Protein AF-0000000067995500 (afdb_homodimer)

Nearest PDB structures (foldseek):
  1sz3-assembly1_B  TM=7.363E-01  e=2.526E-10  Deinococcus radiodurans
  1soi-assembly1_A-2  TM=7.329E-01  e=2.686E-10  Deinococcus radiodurans
  3oga-assembly1_A  TM=8.266E-01  e=2.755E-09  Salmonella enterica subsp. enterica serovar Typhimurium str. LT2
  6dt3-assembly1_A  TM=7.704E-01  e=5.956E-10  Klebsiella pneumoniae subsp. pneumoniae NTUH-K2044
  4zb3-assembly1_A-2  TM=6.968E-01  e=3.195E-08  Arabidopsis thaliana

Structure (mmCIF, N/CA/C/O backbone):
data_AF-0000000067995500-model_v1
#
loop_
_entity.id
_entity.type
_entity.pdbx_description
1 polymer Phosphohydrolase
#
loop_
_atom_site.group_PDB
_atom_site.id
_atom_site.type_symbol
_atom_site.label_atom_id
_atom_site.label_alt_id
_atom_site.label_comp_id
_atom_site.label_asym_id
_atom_site.label_entity_id
_atom_site.label_seq_id
_atom_site.pdbx_PDB_ins_code
_atom_site.Cartn_x
_atom_site.Cartn_y
_atom_site.Cartn_z
_atom_site.occupancy
_atom_site.B_iso_or_equiv
_atom_site.auth_seq_id
_atom_site.auth_comp_id
_atom_site.auth_asym_id
_atom_site.auth_atom_id
_atom_site.pdbx_PDB_model_num
ATOM 1 N N . MET A 1 1 ? -17.953 3.596 -4.754 1 78.69 1 MET A N 1
ATOM 2 C CA . MET A 1 1 ? -17.031 2.584 -5.25 1 78.69 1 MET A CA 1
ATOM 3 C C . MET A 1 1 ? -16.688 1.574 -4.156 1 78.69 1 MET A C 1
ATOM 5 O O . MET A 1 1 ? -16.484 1.95 -3.002 1 78.69 1 MET A O 1
ATOM 9 N N . ASP A 1 2 ? -16.828 0.28 -4.426 1 87.12 2 ASP A N 1
ATOM 10 C CA . ASP A 1 2 ? -16.438 -0.759 -3.477 1 87.12 2 ASP A CA 1
ATOM 11 C C . ASP A 1 2 ? -14.953 -1.101 -3.615 1 87.12 2 ASP A C 1
ATOM 13 O O . ASP A 1 2 ? -14.43 -1.167 -4.727 1 87.12 2 ASP A O 1
ATOM 17 N N . THR A 1 3 ? -14.266 -1.169 -2.5 1 92.62 3 THR A N 1
ATOM 18 C CA . THR A 1 3 ? -12.844 -1.481 -2.545 1 92.62 3 THR A CA 1
ATOM 19 C C . THR A 1 3 ? -12.562 -2.812 -1.856 1 92.62 3 THR A C 1
ATOM 21 O O . THR A 1 3 ? -13.062 -3.068 -0.758 1 92.62 3 THR A O 1
ATOM 24 N N . ARG A 1 4 ? -11.844 -3.656 -2.547 1 92.5 4 ARG A N 1
ATOM 25 C CA . ARG A 1 4 ? -11.367 -4.91 -1.973 1 92.5 4 ARG A CA 1
ATOM 26 C C . ARG A 1 4 ? -9.883 -4.82 -1.637 1 92.5 4 ARG A C 1
ATOM 28 O O . ARG A 1 4 ? -9.039 -4.824 -2.533 1 92.5 4 ARG A O 1
ATOM 35 N N . PRO A 1 5 ? -9.562 -4.734 -0.346 1 96.75 5 PRO A N 1
ATOM 36 C CA . PRO A 1 5 ? -8.148 -4.77 0.033 1 96.75 5 PRO A CA 1
ATOM 37 C C . PRO A 1 5 ? -7.543 -6.172 -0.062 1 96.75 5 PRO A C 1
ATOM 39 O O . PRO A 1 5 ? -8.172 -7.145 0.363 1 96.75 5 PRO A O 1
ATOM 42 N N . ALA A 1 6 ? -6.41 -6.258 -0.671 1 97.88 6 ALA A N 1
ATOM 43 C CA . ALA A 1 6 ? -5.73 -7.543 -0.839 1 97.88 6 ALA A CA 1
ATOM 44 C C . ALA A 1 6 ? -4.219 -7.383 -0.725 1 97.88 6 ALA A C 1
ATOM 46 O O . ALA A 1 6 ? -3.695 -6.27 -0.83 1 97.88 6 ALA A O 1
ATOM 47 N N . ALA A 1 7 ? -3.547 -8.43 -0.448 1 98.81 7 ALA A N 1
ATOM 48 C CA . ALA A 1 7 ? -2.09 -8.469 -0.356 1 98.81 7 ALA A CA 1
ATOM 49 C C . ALA A 1 7 ? -1.527 -9.727 -1.015 1 98.81 7 ALA A C 1
ATOM 51 O O . ALA A 1 7 ? -2.139 -10.797 -0.949 1 98.81 7 ALA A O 1
ATOM 52 N N . TYR A 1 8 ? -0.385 -9.539 -1.605 1 98.88 8 TYR A N 1
ATOM 53 C CA . TYR A 1 8 ? 0.242 -10.586 -2.41 1 98.88 8 TYR A CA 1
ATOM 54 C C . TYR A 1 8 ? 1.746 -10.625 -2.168 1 98.88 8 TYR A C 1
ATOM 56 O O . TYR A 1 8 ? 2.324 -9.68 -1.631 1 98.88 8 TYR A O 1
ATOM 64 N N . ALA A 1 9 ? 2.342 -11.711 -2.566 1 98.94 9 ALA A N 1
ATOM 65 C CA . ALA A 1 9 ? 3.787 -11.875 -2.436 1 98.94 9 ALA A CA 1
ATOM 66 C C . ALA A 1 9 ? 4.418 -12.273 -3.766 1 98.94 9 ALA A C 1
ATOM 68 O O . ALA A 1 9 ? 3.951 -13.203 -4.43 1 98.94 9 ALA A O 1
ATOM 69 N N . LEU A 1 10 ? 5.363 -11.547 -4.168 1 98.94 10 LEU A N 1
ATOM 70 C CA . LEU A 1 10 ? 6.262 -11.945 -5.25 1 98.94 10 LEU A CA 1
ATOM 71 C C . LEU A 1 10 ? 7.445 -12.742 -4.707 1 98.94 10 LEU A C 1
ATOM 73 O O . LEU A 1 10 ? 8.297 -12.195 -4 1 98.94 10 LEU A O 1
ATOM 77 N N . ILE A 1 11 ? 7.504 -13.992 -4.988 1 98.94 11 ILE A N 1
ATOM 78 C CA . ILE A 1 11 ? 8.547 -14.883 -4.5 1 98.94 11 ILE A CA 1
ATOM 79 C C . ILE A 1 11 ? 9.289 -15.5 -5.684 1 98.94 11 ILE A C 1
ATOM 81 O O . ILE A 1 11 ? 8.711 -16.266 -6.457 1 98.94 11 ILE A O 1
ATOM 85 N N . VAL A 1 12 ? 10.531 -15.164 -5.809 1 98.81 12 VAL A N 1
ATOM 86 C CA . VAL A 1 12 ? 11.391 -15.672 -6.867 1 98.81 12 VAL A CA 1
ATOM 87 C C . VAL A 1 12 ? 12.633 -16.312 -6.258 1 98.81 12 VAL A C 1
ATOM 89 O O . VAL A 1 12 ? 13.352 -15.68 -5.473 1 98.81 12 VAL A O 1
ATOM 92 N N . GLN A 1 13 ? 12.844 -17.547 -6.543 1 97.69 13 GLN A N 1
ATOM 93 C CA . GLN A 1 13 ? 13.984 -18.312 -6.043 1 97.69 13 GLN A CA 1
ATOM 94 C C . GLN A 1 13 ? 14.578 -19.188 -7.133 1 97.69 13 GLN A C 1
ATOM 96 O O . GLN A 1 13 ? 13.859 -19.922 -7.812 1 97.69 13 GLN A O 1
ATOM 101 N N . GLU A 1 14 ? 15.859 -19.078 -7.32 1 96.75 14 GLU A N 1
ATOM 102 C CA . GLU A 1 14 ? 16.594 -19.938 -8.25 1 96.75 14 GLU A CA 1
ATOM 103 C C . GLU A 1 14 ? 15.977 -19.891 -9.641 1 96.75 14 GLU A C 1
ATOM 105 O O . GLU A 1 14 ? 15.734 -20.938 -10.25 1 96.75 14 GLU A O 1
ATOM 110 N N . GLY A 1 15 ? 15.617 -18.719 -10.055 1 97.31 15 GLY A N 1
ATOM 111 C CA . GLY A 1 15 ? 15.148 -18.5 -11.406 1 97.31 15 GLY A CA 1
ATOM 112 C C . GLY A 1 15 ? 13.703 -18.938 -11.625 1 97.31 15 GLY A C 1
ATOM 113 O O . GLY A 1 15 ? 13.25 -19.047 -12.758 1 97.31 15 GLY A O 1
ATOM 114 N N . ARG A 1 16 ? 13 -19.219 -10.547 1 98.62 16 ARG A N 1
ATOM 115 C CA . ARG A 1 16 ? 11.594 -19.609 -10.617 1 98.62 16 ARG A CA 1
ATOM 116 C C . ARG A 1 16 ? 10.719 -18.672 -9.789 1 98.62 16 ARG A C 1
ATOM 118 O O . ARG A 1 16 ? 11.148 -18.172 -8.75 1 98.62 16 ARG A O 1
ATOM 125 N N . ILE A 1 17 ? 9.578 -18.469 -10.281 1 98.88 17 ILE A N 1
ATOM 126 C CA . ILE A 1 17 ? 8.594 -17.656 -9.594 1 98.88 17 ILE A CA 1
ATOM 127 C C . ILE A 1 17 ? 7.477 -18.547 -9.039 1 98.88 17 ILE A C 1
ATOM 129 O O . ILE A 1 17 ? 6.992 -19.438 -9.734 1 98.88 17 ILE A O 1
ATOM 133 N N . LEU A 1 18 ? 7.105 -18.359 -7.758 1 98.69 18 LEU A N 1
ATOM 134 C CA . LEU A 1 18 ? 5.988 -19.094 -7.168 1 98.69 18 LEU A CA 1
ATOM 135 C C . LEU A 1 18 ? 4.66 -18.438 -7.531 1 98.69 18 LEU A C 1
ATOM 137 O O . LEU A 1 18 ? 4.445 -17.25 -7.242 1 98.69 18 LEU A O 1
ATOM 141 N N . LEU A 1 19 ? 3.785 -19.156 -8.211 1 98.5 19 LEU A N 1
ATOM 142 C CA . LEU A 1 19 ? 2.467 -18.641 -8.578 1 98.5 19 LEU A CA 1
ATOM 143 C C . LEU A 1 19 ? 1.368 -19.594 -8.102 1 98.5 19 LEU A C 1
ATOM 145 O O . LEU A 1 19 ? 1.62 -20.766 -7.867 1 98.5 19 LEU A O 1
ATOM 149 N N . SER A 1 20 ? 0.234 -19.031 -7.871 1 97.25 20 SER A N 1
ATOM 150 C CA . SER A 1 20 ? -0.995 -19.781 -7.637 1 97.25 20 SER A CA 1
ATOM 151 C C . SER A 1 20 ? -1.964 -19.641 -8.805 1 97.25 20 SER A C 1
ATOM 153 O O . SER A 1 20 ? -2.014 -18.594 -9.453 1 97.25 20 SER A O 1
ATOM 155 N N . ARG A 1 21 ? -2.707 -20.688 -9.055 1 95.81 21 ARG A N 1
ATOM 156 C CA . ARG A 1 21 ? -3.656 -20.672 -10.164 1 95.81 21 ARG A CA 1
ATOM 157 C C . ARG A 1 21 ? -5.059 -20.312 -9.68 1 95.81 21 ARG A C 1
ATOM 159 O O . ARG A 1 21 ? -5.684 -21.094 -8.953 1 95.81 21 ARG A O 1
ATOM 166 N N . TRP A 1 22 ? -5.488 -19.141 -10.07 1 93 22 TRP A N 1
ATOM 167 C CA . TRP A 1 22 ? -6.836 -18.688 -9.742 1 93 22 TRP A CA 1
ATOM 168 C C . TRP A 1 22 ? -7.871 -19.344 -10.641 1 93 22 TRP A C 1
ATOM 170 O O . TRP A 1 22 ? -7.719 -19.375 -11.859 1 93 22 TRP A O 1
ATOM 180 N N . VAL A 1 23 ? -8.891 -19.891 -10.008 1 90.38 23 VAL A N 1
ATOM 181 C CA . VAL A 1 23 ? -9.984 -20.516 -10.742 1 90.38 23 VAL A CA 1
ATOM 182 C C . VAL A 1 23 ? -11.266 -19.703 -10.547 1 90.38 23 VAL A C 1
ATOM 184 O O . VAL A 1 23 ? -11.945 -19.828 -9.523 1 90.38 23 VAL A O 1
ATOM 187 N N . PRO A 1 24 ? -11.562 -18.953 -11.555 1 84.94 24 PRO A N 1
ATOM 188 C CA . PRO A 1 24 ? -12.758 -18.125 -11.414 1 84.94 24 PRO A CA 1
ATOM 189 C C . PRO A 1 24 ? -14.047 -18.938 -11.391 1 84.94 24 PRO A C 1
ATOM 191 O O . PRO A 1 24 ? -14.125 -20 -12.016 1 84.94 24 PRO A O 1
ATOM 194 N N . HIS A 1 25 ? -14.977 -18.359 -10.719 1 81.12 25 HIS A N 1
ATOM 195 C CA . HIS A 1 25 ? -16.281 -19 -10.688 1 81.12 25 HIS A CA 1
ATOM 196 C C . HIS A 1 25 ? -17.094 -18.688 -11.938 1 81.12 25 HIS A C 1
ATOM 198 O O . HIS A 1 25 ? -18.047 -19.391 -12.258 1 81.12 25 HIS A O 1
ATOM 204 N N . LEU A 1 26 ? -16.641 -17.641 -12.602 1 77 26 LEU A N 1
ATOM 205 C CA . LEU A 1 26 ? -17.328 -17.234 -13.82 1 77 26 LEU A CA 1
ATOM 206 C C . LEU A 1 26 ? -16.891 -18.094 -15 1 77 26 LEU A C 1
ATOM 208 O O . LEU A 1 26 ? -15.703 -18.188 -15.312 1 77 26 LEU A O 1
ATOM 212 N N . PRO A 1 27 ? -17.875 -18.594 -15.648 1 77.5 27 PRO A N 1
ATOM 213 C CA . PRO A 1 27 ? -17.578 -19.531 -16.734 1 77.5 27 PRO A CA 1
ATOM 214 C C . PRO A 1 27 ? -16.828 -18.875 -17.891 1 77.5 27 PRO A C 1
ATOM 216 O O . PRO A 1 27 ? -16.125 -19.562 -18.641 1 77.5 27 PRO A O 1
ATOM 219 N N . GLU A 1 28 ? -16.969 -17.578 -17.969 1 82.69 28 GLU A N 1
ATOM 220 C CA . GLU A 1 28 ? -16.344 -16.891 -19.094 1 82.69 28 GLU A CA 1
ATOM 221 C C . GLU A 1 28 ? -14.852 -16.688 -18.875 1 82.69 28 GLU A C 1
ATOM 223 O O . GLU A 1 28 ? -14.109 -16.406 -19.812 1 82.69 28 GLU A O 1
ATOM 228 N N . LEU A 1 29 ? -14.492 -16.906 -17.672 1 84.06 29 LEU A N 1
ATOM 229 C CA . LEU A 1 29 ? -13.086 -16.703 -17.359 1 84.06 29 LEU A CA 1
ATOM 230 C C . LEU A 1 29 ? -12.359 -18.047 -17.234 1 84.06 29 LEU A C 1
ATOM 232 O O . LEU A 1 29 ? -12.914 -19.016 -16.719 1 84.06 29 LEU A O 1
ATOM 236 N N . GLN A 1 30 ? -11.227 -18.094 -17.766 1 90 30 GLN A N 1
ATOM 237 C CA . GLN A 1 30 ? -10.422 -19.312 -17.656 1 90 30 GLN A CA 1
ATOM 238 C C . GLN A 1 30 ? -9.477 -19.25 -16.469 1 90 30 GLN A C 1
ATOM 240 O O . GLN A 1 30 ? -9.078 -18.156 -16.047 1 90 30 GLN A O 1
ATOM 245 N N . PRO A 1 31 ? -9.125 -20.406 -15.953 1 93 31 PRO A N 1
ATOM 246 C CA . PRO A 1 31 ? -8.125 -20.406 -14.883 1 93 31 PRO A CA 1
ATOM 247 C C . PRO A 1 31 ? -6.801 -19.766 -15.312 1 93 31 PRO A C 1
ATOM 249 O O . PRO A 1 31 ? -6.398 -19.891 -16.469 1 93 31 PRO A O 1
ATOM 252 N N . GLY A 1 32 ? -6.16 -19.078 -14.438 1 95.62 32 GLY A N 1
ATOM 253 C CA . GLY A 1 32 ? -4.914 -18.391 -14.75 1 95.62 32 GLY A CA 1
ATOM 254 C C . GLY A 1 32 ? -4.012 -18.203 -13.547 1 95.62 32 GLY A C 1
ATOM 255 O O . GLY A 1 32 ? -4.48 -18.219 -12.406 1 95.62 32 GLY A O 1
ATOM 256 N N . TRP A 1 33 ? -2.754 -18 -13.891 1 97.62 33 TRP A N 1
ATOM 257 C CA . TRP A 1 33 ? -1.749 -17.844 -12.844 1 97.62 33 TRP A CA 1
ATOM 258 C C . TRP A 1 33 ? -1.722 -16.422 -12.305 1 97.62 33 TRP A C 1
ATOM 260 O O . TRP A 1 33 ? -1.933 -15.469 -13.055 1 97.62 33 TRP A O 1
ATOM 270 N N . THR A 1 34 ? -1.46 -16.328 -11.102 1 98.12 34 THR A N 1
ATOM 271 C CA . THR A 1 34 ? -1.311 -15.039 -10.422 1 98.12 34 THR A CA 1
ATOM 272 C C . THR A 1 34 ? -0.378 -15.164 -9.227 1 98.12 34 THR A C 1
ATOM 274 O O . THR A 1 34 ? 0.136 -16.25 -8.938 1 98.12 34 THR A O 1
ATOM 277 N N . LEU A 1 35 ? -0.063 -14.055 -8.586 1 98.81 35 LEU A N 1
ATOM 278 C CA . LEU A 1 35 ? 0.744 -14.086 -7.371 1 98.81 35 LEU A CA 1
ATOM 279 C C . LEU A 1 35 ? -0.038 -14.711 -6.219 1 98.81 35 LEU A C 1
ATOM 281 O O . LEU A 1 35 ? -1.235 -14.453 -6.066 1 98.81 35 LEU A O 1
ATOM 285 N N . PRO A 1 36 ? 0.635 -15.578 -5.402 1 98.38 36 PRO A N 1
ATOM 286 C CA . PRO A 1 36 ? -0.07 -16 -4.191 1 98.38 36 PRO A CA 1
ATOM 287 C C . PRO A 1 36 ? -0.483 -14.828 -3.305 1 98.38 36 PRO A C 1
ATOM 289 O O . PRO A 1 36 ? 0.301 -13.898 -3.102 1 98.38 36 PRO A O 1
ATOM 292 N N . GLY A 1 37 ? -1.581 -14.797 -2.842 1 98.06 37 GLY A N 1
ATOM 293 C CA . GLY A 1 37 ? -2.195 -13.727 -2.072 1 98.06 37 GLY A CA 1
ATOM 294 C C . GLY A 1 37 ? -3.711 -13.734 -2.143 1 98.06 37 GLY A C 1
ATOM 295 O O . GLY A 1 37 ? -4.309 -14.656 -2.697 1 98.06 37 GLY A O 1
ATOM 296 N N . GLY A 1 38 ? -4.312 -12.727 -1.51 1 97.19 38 GLY A N 1
ATOM 297 C CA . GLY A 1 38 ? -5.766 -12.672 -1.493 1 97.19 38 GLY A CA 1
ATOM 298 C C . GLY A 1 38 ? -6.309 -11.539 -0.645 1 97.19 38 GLY A C 1
ATOM 299 O O . GLY A 1 38 ? -5.582 -10.602 -0.312 1 97.19 38 GLY A O 1
ATOM 300 N N . GLY A 1 39 ? -7.566 -11.641 -0.384 1 96.44 39 GLY A N 1
ATOM 301 C CA . GLY A 1 39 ? -8.25 -10.602 0.368 1 96.44 39 GLY A CA 1
ATOM 302 C C . GLY A 1 39 ? -7.828 -10.547 1.824 1 96.44 39 GLY A C 1
ATOM 303 O O . GLY A 1 39 ? -7.504 -11.57 2.424 1 96.44 39 GLY A O 1
ATOM 304 N N . MET A 1 40 ? -7.914 -9.336 2.369 1 97 40 MET A N 1
ATOM 305 C CA . MET A 1 40 ? -7.59 -9.109 3.775 1 97 40 MET A CA 1
ATOM 306 C C . MET A 1 40 ? -8.758 -9.508 4.672 1 97 40 MET A C 1
ATOM 308 O O . MET A 1 40 ? -9.914 -9.203 4.367 1 97 40 MET A O 1
ATOM 312 N N . ASP A 1 41 ? -8.492 -10.18 5.793 1 95.94 41 ASP A N 1
ATOM 313 C CA . ASP A 1 41 ? -9.469 -10.398 6.852 1 95.94 41 ASP A CA 1
ATOM 314 C C . ASP A 1 41 ? -9.484 -9.227 7.836 1 95.94 41 ASP A C 1
ATOM 316 O O . ASP A 1 41 ? -8.477 -8.547 8.016 1 95.94 41 ASP A O 1
ATOM 320 N N . PRO A 1 42 ? -10.656 -9.047 8.461 1 93.5 42 PRO A N 1
ATOM 321 C CA . PRO A 1 42 ? -10.703 -7.984 9.461 1 93.5 42 PRO A CA 1
ATOM 322 C C . PRO A 1 42 ? -9.609 -8.125 10.523 1 93.5 42 PRO A C 1
ATOM 324 O O . PRO A 1 42 ? -9.352 -9.227 11 1 93.5 42 PRO A O 1
ATOM 327 N N . GLY A 1 43 ? -8.93 -6.996 10.852 1 95.44 43 GLY A N 1
ATOM 328 C CA . GLY A 1 43 ? -7.922 -6.984 11.898 1 95.44 43 GLY A CA 1
ATOM 329 C C . GLY A 1 43 ? -6.516 -7.227 11.383 1 95.44 43 GLY A C 1
ATOM 330 O O . GLY A 1 43 ? -5.539 -7.047 12.117 1 95.44 43 GLY A O 1
ATOM 331 N N . GLU A 1 44 ? -6.332 -7.566 10.125 1 97.56 44 GLU A N 1
ATOM 332 C CA . GLU A 1 44 ? -5.016 -7.875 9.578 1 97.56 44 GLU A CA 1
ATOM 333 C C . GLU A 1 44 ? -4.332 -6.621 9.039 1 97.56 44 GLU A C 1
ATOM 335 O O . GLU A 1 44 ? -4.996 -5.707 8.547 1 97.56 44 GLU A O 1
ATOM 340 N N . GLN A 1 45 ? -3.061 -6.633 9.219 1 98.5 45 GLN A N 1
ATOM 341 C CA . GLN A 1 45 ? -2.236 -5.777 8.375 1 98.5 45 GLN A CA 1
ATOM 342 C C . GLN A 1 45 ? -1.909 -6.457 7.047 1 98.5 45 GLN A C 1
ATOM 344 O O . GLN A 1 45 ? -1.972 -7.684 6.941 1 98.5 45 GLN A O 1
ATOM 349 N N . PRO A 1 46 ? -1.632 -5.66 5.977 1 98.56 46 PRO A N 1
ATOM 350 C CA . PRO A 1 46 ? -1.416 -6.27 4.66 1 98.56 46 PRO A CA 1
ATOM 351 C C . PRO A 1 46 ? -0.33 -7.344 4.676 1 98.56 46 PRO A C 1
ATOM 353 O O . PRO A 1 46 ? -0.481 -8.391 4.043 1 98.56 46 PRO A O 1
ATOM 356 N N . GLY A 1 47 ? 0.75 -7.066 5.414 1 98.81 47 GLY A N 1
ATOM 357 C CA . GLY A 1 47 ? 1.806 -8.062 5.492 1 98.81 47 GLY A CA 1
ATOM 358 C C . GLY A 1 47 ? 1.335 -9.391 6.059 1 98.81 47 GLY A C 1
ATOM 359 O O . GLY A 1 47 ? 1.732 -10.453 5.578 1 98.81 47 GLY A O 1
ATOM 360 N N . GLN A 1 48 ? 0.504 -9.344 7.086 1 98.75 48 GLN A N 1
ATOM 361 C CA . GLN A 1 48 ? -0.058 -10.555 7.688 1 98.75 48 GLN A CA 1
ATOM 362 C C . GLN A 1 48 ? -0.909 -11.32 6.68 1 98.75 48 GLN A C 1
ATOM 364 O O . GLN A 1 48 ? -0.857 -12.555 6.629 1 98.75 48 GLN A O 1
ATOM 369 N N . THR A 1 49 ? -1.664 -10.617 5.941 1 98.69 49 THR A N 1
ATOM 370 C CA . THR A 1 49 ? -2.504 -11.219 4.91 1 98.69 49 THR A CA 1
ATOM 371 C C . THR A 1 49 ? -1.654 -11.969 3.889 1 98.69 49 THR A C 1
ATOM 373 O O . THR A 1 49 ? -1.944 -13.117 3.555 1 98.69 49 THR A O 1
ATOM 376 N N . ALA A 1 50 ? -0.602 -11.273 3.4 1 98.88 50 ALA A N 1
ATOM 377 C CA . ALA A 1 50 ? 0.26 -11.891 2.395 1 98.88 50 ALA A CA 1
ATOM 378 C C . ALA A 1 50 ? 0.855 -13.195 2.906 1 98.88 50 ALA A C 1
ATOM 380 O O . ALA A 1 50 ? 0.795 -14.227 2.225 1 98.88 50 ALA A O 1
ATOM 381 N N . VAL A 1 51 ? 1.35 -13.148 4.113 1 98.88 51 VAL A N 1
ATOM 382 C CA . VAL A 1 51 ? 1.996 -14.32 4.707 1 98.88 51 VAL A CA 1
ATOM 383 C C . VAL A 1 51 ? 0.978 -15.445 4.871 1 98.88 51 VAL A C 1
ATOM 385 O O . VAL A 1 51 ? 1.244 -16.594 4.5 1 98.88 51 VAL A O 1
ATOM 388 N N . ARG A 1 52 ? -0.163 -15.148 5.418 1 98.5 52 ARG A N 1
ATOM 389 C CA . ARG A 1 52 ? -1.207 -16.141 5.637 1 98.5 52 ARG A CA 1
ATOM 390 C C . ARG A 1 52 ? -1.661 -16.766 4.32 1 98.5 52 ARG A C 1
ATOM 392 O O . ARG A 1 52 ? -1.739 -17.984 4.195 1 98.5 52 ARG A O 1
ATOM 399 N N . GLU A 1 53 ? -1.979 -15.938 3.32 1 98.31 53 GLU A N 1
ATOM 400 C CA . GLU A 1 53 ? -2.504 -16.406 2.039 1 98.31 53 GLU A CA 1
ATOM 401 C C . GLU A 1 53 ? -1.481 -17.266 1.304 1 98.31 53 GLU A C 1
ATOM 403 O O . GLU A 1 53 ? -1.846 -18.219 0.621 1 98.31 53 GLU A O 1
ATOM 408 N N . VAL A 1 54 ? -0.169 -16.891 1.354 1 98.25 54 VAL A N 1
ATOM 409 C CA . VAL A 1 54 ? 0.856 -17.719 0.729 1 98.25 54 VAL A CA 1
ATOM 410 C C . VAL A 1 54 ? 0.824 -19.125 1.328 1 98.25 54 VAL A C 1
ATOM 412 O O . VAL A 1 54 ? 0.863 -20.109 0.599 1 98.25 54 VAL A O 1
ATOM 415 N N . PHE A 1 55 ? 0.74 -19.172 2.652 1 98 55 PHE A N 1
ATOM 416 C CA . PHE A 1 55 ? 0.686 -20.484 3.301 1 98 55 PHE A CA 1
ATOM 417 C C . PHE A 1 55 ? -0.548 -21.266 2.855 1 98 55 PHE A C 1
ATOM 419 O O . PHE A 1 55 ? -0.451 -22.438 2.486 1 98 55 PHE A O 1
ATOM 426 N N . GLU A 1 56 ? -1.665 -20.656 2.918 1 97 56 GLU A N 1
ATOM 427 C CA . GLU A 1 56 ? -2.926 -21.312 2.574 1 97 56 GLU A CA 1
ATOM 428 C C . GLU A 1 56 ? -2.898 -21.844 1.143 1 97 56 GLU A C 1
ATOM 430 O O . GLU A 1 56 ? -3.365 -22.953 0.876 1 97 56 GLU A O 1
ATOM 435 N N . GLU A 1 57 ? -2.387 -21.047 0.213 1 97.19 57 GLU A N 1
ATOM 436 C CA . GLU A 1 57 ? -2.496 -21.359 -1.209 1 97.19 57 GLU A CA 1
ATOM 437 C C . GLU A 1 57 ? -1.354 -22.266 -1.665 1 97.19 57 GLU A C 1
ATOM 439 O O . GLU A 1 57 ? -1.486 -22.984 -2.652 1 97.19 57 GLU A O 1
ATOM 444 N N . THR A 1 58 ? -0.147 -22.219 -0.956 1 97.31 58 THR A N 1
ATOM 445 C CA . THR A 1 58 ? 1.021 -22.859 -1.538 1 97.31 58 THR A CA 1
ATOM 446 C C . THR A 1 58 ? 1.63 -23.859 -0.556 1 97.31 58 THR A C 1
ATOM 448 O O . THR A 1 58 ? 2.432 -24.719 -0.944 1 97.31 58 THR A O 1
ATOM 451 N N . GLY A 1 59 ? 1.319 -23.734 0.734 1 97.38 59 GLY A N 1
ATOM 452 C CA . GLY A 1 59 ? 1.89 -24.594 1.767 1 97.38 59 GLY A CA 1
ATOM 453 C C . GLY A 1 59 ? 3.197 -24.062 2.322 1 97.38 59 GLY A C 1
ATOM 454 O O . GLY A 1 59 ? 3.711 -24.578 3.316 1 97.38 59 GLY A O 1
ATOM 455 N N . TYR A 1 60 ? 3.729 -22.984 1.778 1 98.12 60 TYR A N 1
ATOM 456 C CA . TYR A 1 60 ? 5.023 -22.469 2.207 1 98.12 60 TYR A CA 1
ATOM 457 C C . TYR A 1 60 ? 4.859 -21.453 3.324 1 98.12 60 TYR A C 1
ATOM 459 O O . TYR A 1 60 ? 3.93 -20.641 3.303 1 98.12 60 TYR A O 1
ATOM 467 N N . THR A 1 61 ? 5.738 -21.469 4.281 1 98.44 61 THR A N 1
ATOM 468 C CA . THR A 1 61 ? 5.949 -20.344 5.184 1 98.44 61 THR A CA 1
ATOM 469 C C . THR A 1 61 ? 6.973 -19.375 4.609 1 98.44 61 THR A C 1
ATOM 471 O O . THR A 1 61 ? 7.977 -19.797 4.027 1 98.44 61 THR A O 1
ATOM 474 N N . VAL A 1 62 ? 6.699 -18.078 4.773 1 98.88 62 VAL A N 1
ATOM 475 C CA . VAL A 1 62 ? 7.582 -17.109 4.148 1 98.88 62 VAL A CA 1
ATOM 476 C C . VAL A 1 62 ? 7.879 -15.977 5.133 1 98.88 62 VAL A C 1
ATOM 478 O O . VAL A 1 62 ? 7.148 -15.789 6.109 1 98.88 62 VAL A O 1
ATOM 481 N N . GLU A 1 63 ? 8.938 -15.336 4.922 1 98.88 63 GLU A N 1
ATOM 482 C CA . GLU A 1 63 ? 9.258 -14.031 5.488 1 98.88 63 GLU A CA 1
ATOM 483 C C . GLU A 1 63 ? 9.234 -12.945 4.418 1 98.88 63 GLU A C 1
ATOM 485 O O . GLU A 1 63 ? 9.766 -13.133 3.32 1 98.88 63 GLU A O 1
ATOM 490 N N . LEU A 1 64 ? 8.602 -11.883 4.727 1 98.81 64 LEU A N 1
ATOM 491 C CA . LEU A 1 64 ? 8.555 -10.766 3.789 1 98.81 64 LEU A CA 1
ATOM 492 C C . LEU A 1 64 ? 9.906 -10.055 3.727 1 98.81 64 LEU A C 1
ATOM 494 O O . LEU A 1 64 ? 10.562 -9.875 4.754 1 98.81 64 LEU A O 1
ATOM 498 N N . ASP A 1 65 ? 10.336 -9.703 2.555 1 98.69 65 ASP A N 1
ATOM 499 C CA . ASP A 1 65 ? 11.602 -9 2.365 1 98.69 65 ASP A CA 1
ATOM 500 C C . ASP A 1 65 ? 11.383 -7.488 2.273 1 98.69 65 ASP A C 1
ATOM 502 O O . ASP A 1 65 ? 12.141 -6.711 2.855 1 98.69 65 ASP A O 1
ATOM 506 N N . ALA A 1 66 ? 10.43 -7.023 1.47 1 98.25 66 ALA A N 1
ATOM 507 C CA . ALA A 1 66 ? 10.195 -5.598 1.242 1 98.25 66 ALA A CA 1
ATOM 508 C C . ALA A 1 66 ? 8.797 -5.348 0.695 1 98.25 66 ALA A C 1
ATOM 510 O O . ALA A 1 66 ? 8.211 -6.223 0.055 1 98.25 66 ALA A O 1
ATOM 511 N N . LEU A 1 67 ? 8.242 -4.199 1.02 1 98.75 67 LEU A N 1
ATOM 512 C CA . LEU A 1 67 ? 7.07 -3.686 0.312 1 98.75 67 LEU A CA 1
ATOM 513 C C . LEU A 1 67 ? 7.441 -3.24 -1.099 1 98.75 67 LEU A C 1
ATOM 515 O O . LEU A 1 67 ? 8.219 -2.299 -1.272 1 98.75 67 LEU A O 1
ATOM 519 N N . LEU A 1 68 ? 6.855 -3.939 -2.061 1 98.56 68 LEU A N 1
ATOM 520 C CA . LEU A 1 68 ? 7.25 -3.721 -3.447 1 98.56 68 LEU A CA 1
ATOM 521 C C . LEU A 1 68 ? 6.422 -2.609 -4.082 1 98.56 68 LEU A C 1
ATOM 523 O O . LEU A 1 68 ? 6.953 -1.767 -4.809 1 98.56 68 LEU A O 1
ATOM 527 N N . GLY A 1 69 ? 5.137 -2.645 -3.859 1 98.62 69 GLY A N 1
ATOM 528 C CA . GLY A 1 69 ? 4.258 -1.654 -4.461 1 98.62 69 GLY A CA 1
ATOM 529 C C . GLY A 1 69 ? 2.805 -1.828 -4.066 1 98.62 69 GLY A C 1
ATOM 530 O O . GLY A 1 69 ? 2.459 -2.77 -3.348 1 98.62 69 GLY A O 1
ATOM 531 N N . VAL A 1 70 ? 2.041 -0.859 -4.438 1 98.81 70 VAL A N 1
ATOM 532 C CA . VAL A 1 70 ? 0.587 -0.904 -4.32 1 98.81 70 VAL A CA 1
ATOM 533 C C . VAL A 1 70 ? -0.049 -0.601 -5.676 1 98.81 70 VAL A C 1
ATOM 535 O O . VAL A 1 70 ? 0.378 0.319 -6.375 1 98.81 70 VAL A O 1
ATOM 538 N N . HIS A 1 71 ? -1.04 -1.389 -6.043 1 98.56 71 HIS A N 1
ATOM 539 C CA . HIS A 1 71 ? -1.699 -1.226 -7.336 1 98.56 71 HIS A CA 1
ATOM 54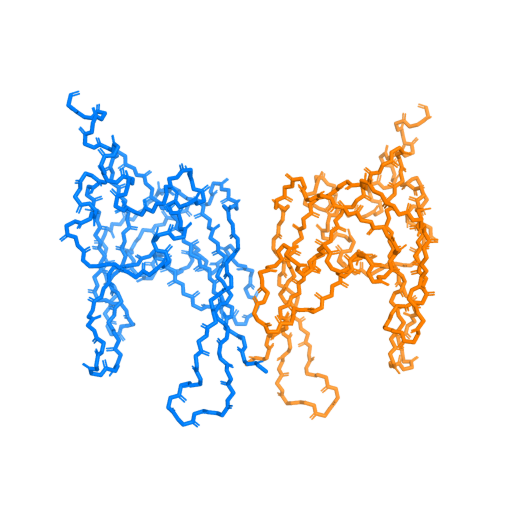0 C C . HIS A 1 71 ? -3.217 -1.234 -7.184 1 98.56 71 HIS A C 1
ATOM 542 O O . HIS A 1 71 ? -3.775 -2.117 -6.531 1 98.56 71 HIS A O 1
ATOM 548 N N . ALA A 1 72 ? -3.82 -0.233 -7.77 1 97.81 72 ALA A N 1
ATOM 549 C CA . ALA A 1 72 ? -5.277 -0.175 -7.82 1 97.81 72 ALA A CA 1
ATOM 550 C C . ALA A 1 72 ? -5.801 -0.658 -9.172 1 97.81 72 ALA A C 1
ATOM 552 O O . ALA A 1 72 ? -5.516 -0.051 -10.203 1 97.81 72 ALA A O 1
ATOM 553 N N . GLY A 1 73 ? -6.547 -1.812 -9.164 1 96.25 73 GLY A N 1
ATOM 554 C CA . GLY A 1 73 ? -7.242 -2.291 -10.344 1 96.25 73 GLY A CA 1
ATOM 555 C C . GLY A 1 73 ? -8.711 -1.911 -10.367 1 96.25 73 GLY A C 1
ATOM 556 O O . GLY A 1 73 ? -9.453 -2.211 -9.43 1 96.25 73 GLY A O 1
ATOM 557 N N . TYR A 1 74 ? -9.109 -1.22 -11.398 1 94.62 74 TYR A N 1
ATOM 558 C CA . TYR A 1 74 ? -10.5 -0.776 -11.508 1 94.62 74 TYR A CA 1
ATOM 559 C C . TYR A 1 74 ? -11.273 -1.658 -12.477 1 94.62 74 TYR A C 1
ATOM 561 O O . TYR A 1 74 ? -10.844 -1.871 -13.609 1 94.62 74 TYR A O 1
ATOM 569 N N . PHE A 1 75 ? -12.414 -2.15 -11.961 1 90.81 75 PHE A N 1
ATOM 570 C CA . PHE A 1 75 ? -13.227 -3.074 -12.742 1 90.81 75 PHE A CA 1
ATOM 571 C C . PHE A 1 75 ? -14.68 -2.617 -12.781 1 90.81 75 PHE A C 1
ATOM 573 O O . PHE A 1 75 ? -15.141 -1.917 -11.875 1 90.81 75 PHE A O 1
ATOM 580 N N . GLU A 1 76 ? -15.344 -2.973 -13.797 1 84.62 76 GLU A N 1
ATOM 581 C CA . GLU A 1 76 ? -16.781 -2.748 -13.891 1 84.62 76 GLU A CA 1
ATOM 582 C C . GLU A 1 76 ? -17.531 -3.527 -12.812 1 84.62 76 GLU A C 1
ATOM 584 O O . GLU A 1 76 ? -17 -4.488 -12.25 1 84.62 76 GLU A O 1
ATOM 589 N N . PRO A 1 77 ? -18.734 -2.996 -12.578 1 80.56 77 PRO A N 1
ATOM 590 C CA . PRO A 1 77 ? -19.484 -3.703 -11.539 1 80.56 77 PRO A CA 1
ATOM 591 C C . PRO A 1 77 ? -19.672 -5.188 -11.852 1 80.56 77 PRO A C 1
ATOM 593 O O . PRO A 1 77 ? -19.844 -5.562 -13.008 1 80.56 77 PRO A O 1
ATOM 596 N N . GLU A 1 78 ? -19.359 -6.008 -10.797 1 70.81 78 GLU A N 1
ATOM 597 C CA . GLU A 1 78 ? -19.656 -7.43 -10.945 1 70.81 78 GLU A CA 1
ATOM 598 C C . GLU A 1 78 ? -21.141 -7.656 -11.227 1 70.81 78 GLU A C 1
ATOM 600 O O . GLU A 1 78 ? -21.969 -6.793 -10.938 1 70.81 78 GLU A O 1
ATOM 605 N N . PRO A 1 79 ? -21.453 -8.727 -11.914 1 68.75 79 PRO A N 1
ATOM 606 C CA . PRO A 1 79 ? -22.875 -9.023 -12.117 1 68.75 79 PRO A CA 1
ATOM 607 C C . PRO A 1 79 ? -23.672 -8.977 -10.82 1 68.75 79 PRO A C 1
ATOM 609 O O . PRO A 1 79 ? -23.281 -9.586 -9.82 1 68.75 79 PRO A O 1
ATOM 612 N N . GLY A 1 80 ? -24.703 -8.172 -10.82 1 70.31 80 GLY A N 1
ATOM 613 C CA . GLY A 1 80 ? -25.562 -8.047 -9.656 1 70.31 80 GLY A CA 1
ATOM 614 C C . GLY A 1 80 ? -25.188 -6.895 -8.75 1 70.31 80 GLY A C 1
ATOM 615 O O . GLY A 1 80 ? -25.859 -6.621 -7.758 1 70.31 80 GLY A O 1
ATOM 616 N N . LYS A 1 81 ? -24 -6.414 -9.062 1 71.31 81 LYS A N 1
ATOM 617 C CA . LYS A 1 81 ? -23.609 -5.246 -8.281 1 71.31 81 LYS A CA 1
ATOM 618 C C . LYS A 1 81 ? -23.734 -3.965 -9.102 1 71.31 81 LYS A C 1
ATOM 620 O O . LYS A 1 81 ? -23.766 -4.012 -10.336 1 71.31 81 LYS A O 1
ATOM 625 N N . ASP A 1 82 ? -23.922 -2.789 -8.398 1 73.31 82 ASP A N 1
ATOM 626 C CA . ASP A 1 82 ? -24.172 -1.539 -9.117 1 73.31 82 ASP A CA 1
ATOM 627 C C . ASP A 1 82 ? -22.969 -0.601 -9 1 73.31 82 ASP A C 1
ATOM 629 O O . ASP A 1 82 ? -22.922 0.433 -9.664 1 73.31 82 ASP A O 1
ATOM 633 N N . ARG A 1 83 ? -22.062 -1.122 -8.195 1 81 83 ARG A N 1
ATOM 634 C CA . ARG A 1 83 ? -20.953 -0.2 -7.98 1 81 83 ARG A CA 1
ATOM 635 C C . ARG A 1 83 ? -19.656 -0.751 -8.57 1 81 83 ARG A C 1
ATOM 637 O O . ARG A 1 83 ? -19.391 -1.952 -8.484 1 81 83 ARG A O 1
ATOM 644 N N . PRO A 1 84 ? -18.891 0.202 -9.266 1 84.38 84 PRO A N 1
ATOM 645 C CA . PRO A 1 84 ? -17.562 -0.231 -9.703 1 84.38 84 PRO A CA 1
ATOM 646 C C . PRO A 1 84 ? -16.719 -0.798 -8.562 1 84.38 84 PRO A C 1
ATOM 648 O O . PRO A 1 84 ? -17.047 -0.6 -7.391 1 84.38 84 PRO A O 1
ATOM 651 N N . PHE A 1 85 ? -15.867 -1.612 -9.039 1 88.38 85 PHE A N 1
ATOM 652 C CA . PHE A 1 85 ? -15.062 -2.41 -8.125 1 88.38 85 PHE A CA 1
ATOM 653 C C . PHE A 1 85 ? -13.594 -2.031 -8.227 1 88.38 85 PHE A C 1
ATOM 655 O O . PHE A 1 85 ? -13.062 -1.866 -9.328 1 88.38 85 PHE A O 1
ATOM 662 N N . CYS A 1 86 ? -12.891 -1.686 -7.035 1 94 86 CYS A N 1
ATOM 663 C CA . CYS A 1 86 ? -11.461 -1.416 -7.004 1 94 86 CYS A CA 1
ATOM 664 C C . CYS A 1 86 ? -10.727 -2.484 -6.207 1 94 86 CYS A C 1
ATOM 666 O O . CYS A 1 86 ? -10.977 -2.66 -5.012 1 94 86 CYS A O 1
ATOM 668 N N . ALA A 1 87 ? -9.898 -3.26 -6.906 1 95.5 87 ALA A N 1
ATOM 669 C CA . ALA A 1 87 ? -8.977 -4.152 -6.211 1 95.5 87 ALA A CA 1
ATOM 670 C C . ALA A 1 87 ? -7.715 -3.408 -5.777 1 95.5 87 ALA A C 1
ATOM 672 O O . ALA A 1 87 ? -6.891 -3.031 -6.613 1 95.5 87 ALA A O 1
ATOM 673 N N . LEU A 1 88 ? -7.613 -3.127 -4.523 1 97.62 88 LEU A N 1
ATOM 674 C CA . LEU A 1 88 ? -6.402 -2.502 -3.996 1 97.62 88 LEU A CA 1
ATOM 675 C C . LEU A 1 88 ? -5.41 -3.555 -3.518 1 97.62 88 LEU A C 1
ATOM 677 O O . LEU A 1 88 ? -5.609 -4.172 -2.469 1 97.62 88 LEU A O 1
ATOM 681 N N . ARG A 1 89 ? -4.367 -3.727 -4.285 1 98.56 89 ARG A N 1
ATOM 682 C CA . ARG A 1 89 ? -3.451 -4.855 -4.129 1 98.56 89 ARG A CA 1
ATOM 683 C C . ARG A 1 89 ? -2.094 -4.391 -3.611 1 98.56 89 ARG A C 1
ATOM 685 O O . ARG A 1 89 ? -1.399 -3.619 -4.277 1 98.56 89 ARG A O 1
ATOM 692 N N . THR A 1 90 ? -1.768 -4.777 -2.406 1 98.88 90 THR A N 1
ATOM 693 C CA . THR A 1 90 ? -0.441 -4.551 -1.844 1 98.88 90 THR A CA 1
ATOM 694 C C . THR A 1 90 ? 0.487 -5.719 -2.158 1 98.88 90 THR A C 1
ATOM 696 O O . THR A 1 90 ? 0.149 -6.875 -1.894 1 98.88 90 THR A O 1
ATOM 699 N N . ILE A 1 91 ? 1.646 -5.402 -2.725 1 98.94 91 ILE A N 1
ATOM 700 C CA . ILE A 1 91 ? 2.541 -6.461 -3.18 1 98.94 91 ILE A CA 1
ATOM 701 C C . ILE A 1 91 ? 3.852 -6.398 -2.4 1 98.94 91 ILE A C 1
ATOM 703 O O . ILE A 1 91 ? 4.477 -5.336 -2.312 1 98.94 91 ILE A O 1
ATOM 707 N N . TYR A 1 92 ? 4.266 -7.527 -1.837 1 98.94 92 TYR A N 1
ATOM 708 C CA . TYR A 1 92 ? 5.531 -7.684 -1.13 1 98.94 92 TYR A CA 1
ATOM 709 C C . TYR A 1 92 ? 6.461 -8.625 -1.882 1 98.94 92 TYR A C 1
ATOM 711 O O . TYR A 1 92 ? 6.004 -9.523 -2.598 1 98.94 92 TYR A O 1
ATOM 719 N N . THR A 1 93 ? 7.727 -8.422 -1.701 1 98.94 93 THR A N 1
ATOM 720 C CA . THR A 1 93 ? 8.648 -9.523 -1.956 1 98.94 93 THR A CA 1
ATOM 721 C C . THR A 1 93 ? 8.828 -10.375 -0.703 1 98.94 93 THR A C 1
ATOM 723 O O . THR A 1 93 ? 8.703 -9.875 0.417 1 98.94 93 THR A O 1
ATOM 726 N N . ALA A 1 94 ? 9.078 -11.617 -0.951 1 98.94 94 ALA A N 1
ATOM 727 C CA . ALA A 1 94 ? 9.266 -12.555 0.156 1 98.94 94 ALA A CA 1
ATOM 728 C C . ALA A 1 94 ? 10.18 -13.703 -0.248 1 98.94 94 ALA A C 1
ATOM 730 O O . ALA A 1 94 ? 10.477 -13.883 -1.431 1 98.94 94 ALA A O 1
ATOM 731 N N . HIS A 1 95 ? 10.648 -14.438 0.758 1 98.88 95 HIS A N 1
ATOM 732 C CA . HIS A 1 95 ? 11.375 -15.68 0.52 1 98.88 95 HIS A CA 1
ATOM 733 C C . HIS A 1 95 ? 10.844 -16.812 1.407 1 98.88 95 HIS A C 1
ATOM 735 O O . HIS A 1 95 ? 10.32 -16.547 2.492 1 98.88 95 HIS A O 1
ATOM 741 N N . VAL A 1 96 ? 11 -18.047 0.948 1 98.62 96 VAL A N 1
ATOM 742 C CA . VAL A 1 96 ? 10.484 -19.234 1.643 1 98.62 96 VAL A CA 1
ATOM 743 C C . VAL A 1 96 ? 11.398 -19.578 2.814 1 98.62 96 VAL A C 1
ATOM 745 O O . VAL A 1 96 ? 12.625 -19.625 2.664 1 98.62 96 VAL A O 1
ATOM 748 N N . THR A 1 97 ? 10.828 -19.797 3.93 1 98.69 97 THR A N 1
ATOM 749 C CA . THR A 1 97 ? 11.602 -20.172 5.109 1 98.69 97 THR A CA 1
ATOM 750 C C . THR A 1 97 ? 11.242 -21.578 5.57 1 98.69 97 THR A C 1
ATOM 752 O O . THR A 1 97 ? 11.883 -22.125 6.465 1 98.69 97 THR A O 1
ATOM 755 N N . GLY A 1 98 ? 10.156 -22.109 5.004 1 97.94 98 GLY A N 1
ATOM 756 C CA . GLY A 1 98 ? 9.734 -23.469 5.34 1 97.94 98 GLY A CA 1
ATOM 757 C C . GLY A 1 98 ? 8.484 -23.906 4.594 1 97.94 98 GLY A C 1
ATOM 758 O O . GLY A 1 98 ? 7.965 -23.172 3.756 1 97.94 98 GLY A O 1
ATOM 759 N N . GLY A 1 99 ? 8.148 -25.203 4.871 1 96.62 99 GLY A N 1
ATOM 760 C CA . GLY A 1 99 ? 6.973 -25.766 4.219 1 96.62 99 GLY A CA 1
ATOM 761 C C . GLY A 1 99 ? 7.293 -26.5 2.936 1 96.62 99 GLY A C 1
ATOM 762 O O . GLY A 1 99 ? 8.461 -26.578 2.531 1 96.62 99 GLY A O 1
ATOM 763 N N . GLU A 1 100 ? 6.203 -27.141 2.451 1 94.88 100 GLU A N 1
ATOM 764 C CA . GLU A 1 100 ? 6.273 -27.844 1.178 1 94.88 100 GLU A CA 1
ATOM 765 C C . GLU A 1 100 ? 5.102 -27.484 0.276 1 94.88 100 GLU A C 1
ATOM 767 O O . GLU A 1 100 ? 3.982 -27.266 0.755 1 94.88 100 GLU A O 1
ATOM 772 N N . LEU A 1 101 ? 5.445 -27.453 -0.924 1 93.62 101 LEU A N 1
ATOM 773 C CA . LEU A 1 101 ? 4.414 -27.109 -1.897 1 93.62 101 LEU A CA 1
ATOM 774 C C . LEU A 1 101 ? 3.184 -28 -1.726 1 93.62 101 LEU A C 1
ATOM 776 O O . LEU A 1 101 ? 3.27 -29.219 -1.86 1 93.62 101 LEU A O 1
ATOM 780 N N . THR A 1 102 ? 2.145 -27.344 -1.296 1 85.94 102 THR A N 1
ATOM 781 C CA . THR A 1 102 ? 0.812 -27.922 -1.141 1 85.94 102 THR A CA 1
ATOM 782 C C . THR A 1 102 ? -0.255 -26.953 -1.638 1 85.94 102 THR A C 1
ATOM 784 O O . THR A 1 102 ? -0.11 -25.734 -1.495 1 85.94 102 THR A O 1
ATOM 787 N N . TYR A 1 103 ? -1.208 -27.453 -2.332 1 80.5 103 TYR A N 1
ATOM 788 C CA . TYR A 1 103 ? -2.18 -26.5 -2.832 1 80.5 103 TYR A CA 1
ATOM 789 C C . TYR A 1 103 ? -3.504 -26.625 -2.09 1 80.5 103 TYR A C 1
ATOM 791 O O . TYR A 1 103 ? -3.805 -27.672 -1.516 1 80.5 103 TYR A O 1
ATOM 799 N N . GLU A 1 104 ? -4.109 -25.453 -2.014 1 76.62 104 GLU A N 1
ATOM 800 C CA . GLU A 1 104 ? -5.395 -25.344 -1.323 1 76.62 104 GLU A CA 1
ATOM 801 C C . GLU A 1 104 ? -6.469 -26.156 -2.031 1 76.62 104 GLU A C 1
ATOM 803 O O . GLU A 1 104 ? -6.504 -26.219 -3.262 1 76.62 104 GLU A O 1
ATOM 808 N N . VAL A 1 105 ? -7.285 -26.891 -1.179 1 76.19 105 VAL A N 1
ATOM 809 C CA . VAL A 1 105 ? -8.422 -27.625 -1.736 1 76.19 105 VAL A CA 1
ATOM 810 C C . VAL A 1 105 ? -9.711 -26.875 -1.437 1 76.19 105 VAL A C 1
ATOM 812 O O . VAL A 1 105 ? -9.961 -26.484 -0.291 1 76.19 105 VAL A O 1
ATOM 815 N N . GLY A 1 106 ? -10.453 -26.594 -2.508 1 73.94 106 GLY A N 1
ATOM 816 C CA . GLY A 1 106 ? -11.766 -26.016 -2.312 1 73.94 106 GLY A CA 1
ATOM 817 C C . GLY A 1 106 ? -11.742 -24.5 -2.234 1 73.94 106 GLY A C 1
ATOM 818 O O . GLY A 1 106 ? -12.75 -23.875 -1.898 1 73.94 106 GLY A O 1
ATOM 819 N N . GLY A 1 107 ? -10.555 -23.938 -2.475 1 78.25 107 GLY A N 1
ATOM 820 C CA . GLY A 1 107 ? -10.453 -22.484 -2.459 1 78.25 107 GLY A CA 1
ATOM 821 C C . GLY A 1 107 ? -10.531 -21.859 -3.842 1 78.25 107 GLY A C 1
ATOM 822 O O . GLY A 1 107 ? -10.984 -22.516 -4.793 1 78.25 107 GLY A O 1
ATOM 823 N N . SER A 1 108 ? -10.312 -20.609 -3.879 1 83.81 108 SER A N 1
ATOM 824 C CA . SER A 1 108 ? -10.344 -19.891 -5.145 1 83.81 108 SER A CA 1
ATOM 825 C C . SER A 1 108 ? -9.141 -20.234 -6.012 1 83.81 108 SER A C 1
ATOM 827 O O . SER A 1 108 ? -9.133 -19.953 -7.211 1 83.81 108 SER A O 1
ATOM 829 N N . THR A 1 109 ? -8.18 -20.828 -5.383 1 85.56 109 THR A N 1
ATOM 830 C CA . THR A 1 109 ? -7.035 -21.359 -6.109 1 85.56 109 THR A CA 1
ATOM 831 C C . THR A 1 109 ? -7.012 -22.891 -6.016 1 85.56 109 THR A C 1
ATOM 833 O O . THR A 1 109 ? -7.551 -23.469 -5.074 1 85.56 109 THR A O 1
ATOM 836 N N . ASP A 1 110 ? -6.395 -23.531 -7.09 1 88.31 110 ASP A N 1
ATOM 837 C CA . ASP A 1 110 ? -6.43 -25 -7.051 1 88.31 110 ASP A CA 1
ATOM 838 C C . ASP A 1 110 ? -5.035 -25.594 -7.227 1 88.31 110 ASP A C 1
ATOM 840 O O . ASP A 1 110 ? -4.852 -26.797 -7.137 1 88.31 110 ASP A O 1
ATOM 844 N N . ARG A 1 111 ? -4.129 -24.719 -7.539 1 93.12 111 ARG A N 1
ATOM 845 C CA . ARG A 1 111 ? -2.762 -25.172 -7.77 1 93.12 111 ARG A CA 1
ATOM 846 C C . ARG A 1 111 ? -1.757 -24.078 -7.453 1 93.12 111 ARG A C 1
ATOM 848 O O . ARG A 1 111 ? -2.074 -22.891 -7.562 1 93.12 111 ARG A O 1
ATOM 855 N N . ALA A 1 112 ? -0.633 -24.5 -6.973 1 96.69 112 ALA A N 1
ATOM 856 C CA . ALA A 1 112 ? 0.538 -23.641 -6.879 1 96.69 112 ALA A CA 1
ATOM 857 C C . ALA A 1 112 ? 1.756 -24.281 -7.531 1 96.69 112 ALA A C 1
ATOM 859 O O . ALA A 1 112 ? 1.909 -25.5 -7.5 1 96.69 112 ALA A O 1
ATOM 860 N N . GLU A 1 113 ? 2.576 -23.5 -8.117 1 97.12 113 GLU A N 1
ATOM 861 C CA . GLU A 1 113 ? 3.727 -24.047 -8.828 1 97.12 113 GLU A CA 1
ATOM 862 C C . GLU A 1 113 ? 4.887 -23.062 -8.852 1 97.12 113 GLU A C 1
ATOM 864 O O . GLU A 1 113 ? 4.676 -21.844 -8.867 1 97.12 113 GLU A O 1
A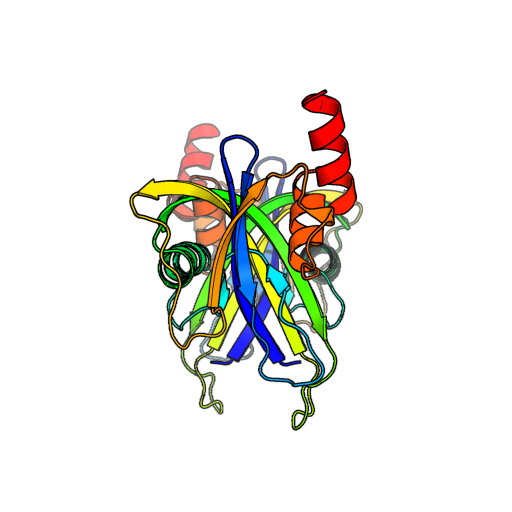TOM 869 N N . TRP A 1 114 ? 6.023 -23.641 -8.836 1 98.31 114 TRP A N 1
ATOM 870 C CA . TRP A 1 114 ? 7.203 -22.891 -9.242 1 98.31 114 TRP A CA 1
ATOM 871 C C . TRP A 1 114 ? 7.359 -22.891 -10.758 1 98.31 114 TRP A C 1
ATOM 873 O O . TRP A 1 114 ? 7.602 -23.938 -11.359 1 98.31 114 TRP A O 1
ATOM 883 N N . ILE A 1 115 ? 7.254 -21.734 -11.336 1 98.5 115 ILE A N 1
ATOM 884 C CA . ILE A 1 115 ? 7.363 -21.609 -12.781 1 98.5 115 ILE A CA 1
ATOM 885 C C . ILE A 1 115 ? 8.711 -21 -13.148 1 98.5 115 ILE A C 1
ATOM 887 O O . ILE A 1 115 ? 9.062 -19.922 -12.648 1 98.5 115 ILE A O 1
ATOM 891 N N . PRO A 1 116 ? 9.484 -21.719 -13.969 1 98.62 116 PRO A N 1
ATOM 892 C CA . PRO A 1 116 ? 10.688 -21.031 -14.438 1 98.62 116 PRO A CA 1
ATOM 893 C C . PRO A 1 116 ? 10.383 -19.672 -15.078 1 98.62 116 PRO A C 1
ATOM 895 O O . PRO A 1 116 ? 9.469 -19.562 -15.898 1 98.62 116 PRO A O 1
ATOM 898 N N . LEU A 1 117 ? 11.164 -18.641 -14.711 1 98.75 117 LEU A N 1
ATOM 899 C CA . LEU A 1 117 ? 10.961 -17.328 -15.289 1 98.75 117 LEU A CA 1
ATOM 900 C C . LEU A 1 117 ? 11.055 -17.375 -16.812 1 98.75 117 LEU A C 1
ATOM 902 O O . LEU A 1 117 ? 10.352 -16.641 -17.516 1 98.75 117 LEU A O 1
ATOM 906 N N . THR A 1 118 ? 11.898 -18.25 -17.312 1 98.62 118 THR A N 1
ATOM 907 C CA . THR A 1 118 ? 12.125 -18.375 -18.75 1 98.62 118 THR A CA 1
ATOM 908 C C . THR A 1 118 ? 10.867 -18.875 -19.453 1 98.62 118 THR A C 1
ATOM 910 O O . THR A 1 118 ? 10.75 -18.766 -20.688 1 98.62 118 THR A O 1
ATOM 913 N N . GLU A 1 119 ? 9.945 -19.422 -18.719 1 98.44 119 GLU A N 1
ATOM 914 C CA . GLU A 1 119 ? 8.734 -20 -19.297 1 98.44 119 GLU A CA 1
ATOM 915 C C . GLU A 1 119 ? 7.492 -19.234 -18.875 1 98.44 119 GLU A C 1
ATOM 917 O O . GLU A 1 119 ? 6.367 -19.656 -19.141 1 98.44 119 GLU A O 1
ATOM 922 N N . LEU A 1 120 ? 7.66 -18.172 -18.203 1 98.31 120 LEU A N 1
ATOM 923 C CA . LEU A 1 120 ? 6.551 -17.422 -17.625 1 98.31 120 LEU A CA 1
ATOM 924 C C . LEU A 1 120 ? 5.531 -17.031 -18.688 1 98.31 120 LEU A C 1
ATOM 926 O O . LEU A 1 120 ? 4.324 -17.172 -18.484 1 98.31 120 LEU A O 1
ATOM 930 N N . ASP A 1 121 ? 5.988 -16.594 -19.859 1 97.44 121 ASP A N 1
ATOM 931 C CA . ASP A 1 121 ? 5.105 -16.078 -20.906 1 97.44 121 ASP A CA 1
ATOM 932 C C . ASP A 1 121 ? 4.48 -17.219 -21.703 1 97.44 121 ASP A C 1
ATOM 934 O O . ASP A 1 121 ? 3.709 -16.984 -22.641 1 97.44 121 ASP A O 1
ATOM 938 N N . SER A 1 122 ? 4.836 -18.469 -21.406 1 97.56 122 SER A N 1
ATOM 939 C CA . SER A 1 122 ? 4.211 -19.625 -22.016 1 97.56 122 SER A CA 1
ATOM 940 C C . SER A 1 122 ? 2.945 -20.031 -21.266 1 97.56 122 SER A C 1
ATOM 942 O O . SER A 1 122 ? 2.213 -20.922 -21.719 1 97.56 122 SER A O 1
ATOM 944 N N . HIS A 1 123 ? 2.625 -19.406 -20.156 1 96.75 123 HIS A N 1
ATOM 945 C CA . HIS A 1 123 ? 1.453 -19.656 -19.328 1 96.75 123 HIS A CA 1
ATOM 946 C C . HIS A 1 123 ? 0.48 -18.484 -19.375 1 96.75 123 HIS A C 1
ATOM 948 O O . HIS A 1 123 ? 0.894 -17.328 -19.531 1 96.75 123 HIS A O 1
ATOM 954 N N . PHE A 1 124 ? -0.782 -18.797 -19.266 1 96.56 124 PHE A N 1
ATOM 955 C CA . PHE A 1 124 ? -1.738 -17.703 -19.078 1 96.56 124 PHE A CA 1
ATOM 956 C C . PHE A 1 124 ? -1.682 -17.172 -17.656 1 96.56 124 PHE A C 1
ATOM 958 O O . PHE A 1 124 ? -1.729 -17.953 -16.688 1 96.56 124 PHE A O 1
ATOM 965 N N . TYR A 1 125 ? -1.496 -15.891 -17.484 1 97.06 125 TYR A N 1
ATOM 966 C CA . TYR A 1 125 ? -1.468 -15.234 -16.172 1 97.06 125 TYR A CA 1
ATOM 967 C C . TYR A 1 125 ? -2.324 -13.969 -16.188 1 97.06 125 TYR A C 1
ATOM 969 O O . TYR A 1 125 ? -2.594 -13.398 -17.25 1 97.06 125 TYR A O 1
ATOM 977 N N . TYR A 1 126 ? -2.719 -13.602 -15.039 1 96.06 126 TYR A N 1
ATOM 978 C CA . TYR A 1 126 ? -3.516 -12.391 -14.891 1 96.06 126 TYR A CA 1
ATOM 979 C C . TYR A 1 126 ? -2.621 -11.172 -14.719 1 96.06 126 TYR A C 1
ATOM 981 O O . TYR A 1 126 ? -1.438 -11.297 -14.391 1 96.06 126 TYR A O 1
ATOM 989 N N . SER A 1 127 ? -3.254 -10.008 -14.867 1 96.19 127 SER A N 1
ATOM 990 C CA . SER A 1 127 ? -2.551 -8.742 -15.031 1 96.19 127 SER A CA 1
ATOM 991 C C . SER A 1 127 ? -1.691 -8.43 -13.812 1 96.19 127 SER A C 1
ATOM 993 O O . SER A 1 127 ? -0.713 -7.688 -13.906 1 96.19 127 SER A O 1
ATOM 995 N N . LEU A 1 128 ? -2.006 -8.984 -12.695 1 97.88 128 LEU A N 1
ATOM 996 C CA . LEU A 1 128 ? -1.222 -8.719 -11.492 1 97.88 128 LEU A CA 1
ATOM 997 C C . LEU A 1 128 ? 0.229 -9.141 -11.688 1 97.88 128 LEU A C 1
ATOM 999 O O . LEU A 1 128 ? 1.144 -8.508 -11.156 1 97.88 128 LEU A O 1
ATOM 1003 N N . VAL A 1 129 ? 0.456 -10.211 -12.406 1 98.75 129 VAL A N 1
ATOM 1004 C CA . VAL A 1 129 ? 1.813 -10.68 -12.672 1 98.75 129 VAL A CA 1
ATOM 1005 C C . VAL A 1 129 ? 2.57 -9.633 -13.492 1 98.75 129 VAL A C 1
ATOM 1007 O O . VAL A 1 129 ? 3.752 -9.383 -13.242 1 98.75 129 VAL A O 1
ATOM 1010 N N . ASP A 1 130 ? 1.91 -9.031 -14.461 1 98.69 130 ASP A N 1
ATOM 1011 C CA . ASP A 1 130 ? 2.51 -7.945 -15.219 1 98.69 130 ASP A CA 1
ATOM 1012 C C . ASP A 1 130 ? 2.861 -6.766 -14.312 1 98.69 130 ASP A C 1
ATOM 1014 O O . ASP A 1 130 ? 3.926 -6.16 -14.461 1 98.69 130 ASP A O 1
ATOM 1018 N N . GLU A 1 131 ? 1.972 -6.445 -13.438 1 98.5 131 GLU A N 1
ATOM 1019 C CA . GLU A 1 131 ? 2.221 -5.332 -12.531 1 98.5 131 GLU A CA 1
ATOM 1020 C C . GLU A 1 131 ? 3.441 -5.602 -11.648 1 98.5 131 GLU A C 1
ATOM 1022 O O . GLU A 1 131 ? 4.266 -4.711 -11.438 1 98.5 131 GLU A O 1
ATOM 1027 N N . ALA A 1 132 ? 3.502 -6.801 -11.133 1 98.81 132 ALA A N 1
ATOM 1028 C CA . ALA A 1 132 ? 4.668 -7.168 -10.336 1 98.81 132 ALA A CA 1
ATOM 1029 C C . ALA A 1 132 ? 5.949 -7.074 -11.156 1 98.81 132 ALA A C 1
ATOM 1031 O O . ALA A 1 132 ? 6.969 -6.57 -10.68 1 98.81 132 ALA A O 1
ATOM 1032 N N . ALA A 1 133 ? 5.895 -7.559 -12.422 1 98.81 133 ALA A N 1
ATOM 1033 C CA . ALA A 1 133 ? 7.043 -7.469 -13.32 1 98.81 133 ALA A CA 1
ATOM 1034 C C . ALA A 1 133 ? 7.48 -6.016 -13.508 1 98.81 133 ALA A C 1
ATOM 1036 O O . ALA A 1 133 ? 8.672 -5.707 -13.461 1 98.81 133 ALA A O 1
ATOM 1037 N N . ARG A 1 134 ? 6.535 -5.152 -13.727 1 98.62 134 ARG A N 1
ATOM 1038 C CA . ARG A 1 134 ? 6.84 -3.734 -13.891 1 98.62 134 ARG A CA 1
ATOM 1039 C C . ARG A 1 134 ? 7.52 -3.168 -12.648 1 98.62 134 ARG A C 1
ATOM 1041 O O . ARG A 1 134 ? 8.461 -2.377 -12.758 1 98.62 134 ARG A O 1
ATOM 1048 N N . MET A 1 135 ? 7.078 -3.6 -11.484 1 98.31 135 MET A N 1
ATOM 1049 C CA . MET A 1 135 ? 7.59 -3.084 -10.219 1 98.31 135 MET A CA 1
ATOM 1050 C C . MET A 1 135 ? 9.039 -3.508 -10.008 1 98.31 135 MET A C 1
ATOM 1052 O O . MET A 1 135 ? 9.789 -2.848 -9.289 1 98.31 135 MET A O 1
ATOM 1056 N N . VAL A 1 136 ? 9.383 -4.574 -10.656 1 98.31 136 VAL A N 1
ATOM 1057 C CA . VAL A 1 136 ? 10.766 -5.008 -10.477 1 98.31 136 VAL A CA 1
ATOM 1058 C C . VAL A 1 136 ? 11.586 -4.648 -11.711 1 98.31 136 VAL A C 1
ATOM 1060 O O . VAL A 1 136 ? 12.711 -5.129 -11.883 1 98.31 136 VAL A O 1
ATOM 1063 N N . GLY A 1 137 ? 11.047 -3.865 -12.609 1 98.12 137 GLY A N 1
ATOM 1064 C CA . GLY A 1 137 ? 11.891 -3.193 -13.586 1 98.12 137 GLY A CA 1
ATOM 1065 C C . GLY A 1 137 ? 11.703 -3.721 -15 1 98.12 137 GLY A C 1
ATOM 1066 O O . GLY A 1 137 ? 12.469 -3.385 -15.898 1 98.12 137 GLY A O 1
ATOM 1067 N N . TYR A 1 138 ? 10.742 -4.562 -15.18 1 98.69 138 TYR A N 1
ATOM 1068 C CA . TYR A 1 138 ? 10.477 -5.074 -16.516 1 98.69 138 TYR A CA 1
ATOM 1069 C C . TYR A 1 138 ? 9.227 -4.434 -17.109 1 98.69 138 TYR A C 1
ATOM 1071 O O . TYR A 1 138 ? 8.406 -3.881 -16.375 1 98.69 138 TYR A O 1
ATOM 1079 N N . GLN A 1 139 ? 9.141 -4.441 -18.438 1 98.5 139 GLN A N 1
ATOM 1080 C CA . GLN A 1 139 ? 7.973 -3.875 -19.109 1 98.5 139 GLN A CA 1
ATOM 1081 C C . GLN A 1 139 ? 6.703 -4.641 -18.75 1 98.5 139 GLN A C 1
ATOM 1083 O O . GLN A 1 139 ? 5.641 -4.043 -18.578 1 98.5 139 GLN A O 1
ATOM 1088 N N . ASP A 1 140 ? 6.734 -5.875 -18.75 1 98.44 140 ASP A N 1
ATOM 1089 C CA . ASP A 1 140 ? 5.699 -6.82 -18.344 1 98.44 140 ASP A CA 1
ATOM 1090 C C . ASP A 1 140 ? 6.289 -8.211 -18.094 1 98.44 140 ASP A C 1
ATOM 1092 O O . ASP A 1 140 ? 7.508 -8.391 -18.141 1 98.44 140 ASP A O 1
ATOM 1096 N N . ALA A 1 141 ? 5.438 -9.164 -17.766 1 98.56 141 ALA A N 1
ATOM 1097 C CA . ALA A 1 141 ? 5.895 -10.516 -17.438 1 98.56 141 ALA A CA 1
ATOM 1098 C C . ALA A 1 141 ? 6.547 -11.18 -18.656 1 98.56 141 ALA A C 1
ATOM 1100 O O . ALA A 1 141 ? 7.508 -11.938 -18.5 1 98.56 141 ALA A O 1
ATOM 1101 N N . ALA A 1 142 ? 6.039 -10.93 -19.812 1 98.62 142 ALA A N 1
ATOM 1102 C CA . ALA A 1 142 ? 6.633 -11.484 -21.031 1 98.62 142 ALA A CA 1
ATOM 1103 C C . ALA A 1 142 ? 8.047 -10.953 -21.234 1 98.62 142 ALA A C 1
ATOM 1105 O O . ALA A 1 142 ? 8.945 -11.711 -21.625 1 98.62 142 ALA A O 1
ATOM 1106 N N . ALA A 1 143 ? 8.227 -9.703 -21.047 1 98.75 143 ALA A N 1
ATOM 1107 C CA . ALA A 1 143 ? 9.57 -9.125 -21.141 1 98.75 143 ALA A CA 1
ATOM 1108 C C . ALA A 1 143 ? 10.5 -9.727 -20.094 1 98.75 143 ALA A C 1
ATOM 1110 O O . ALA A 1 143 ? 11.68 -9.969 -20.375 1 98.75 143 ALA A O 1
ATOM 1111 N N . TRP A 1 144 ? 9.984 -9.93 -18.906 1 98.69 144 TRP A N 1
ATOM 1112 C CA . TRP A 1 144 ? 10.758 -10.562 -17.844 1 98.69 144 TRP A CA 1
ATOM 1113 C C . TRP A 1 144 ? 11.234 -11.945 -18.266 1 98.69 144 TRP A C 1
ATOM 1115 O O . TRP A 1 144 ? 12.414 -12.281 -18.094 1 98.69 144 TRP A O 1
ATOM 1125 N N . ALA A 1 145 ? 10.344 -12.711 -18.859 1 98.62 145 ALA A N 1
ATOM 1126 C CA . ALA A 1 145 ? 10.672 -14.047 -19.344 1 98.62 145 ALA A CA 1
ATOM 1127 C C . ALA A 1 145 ? 11.75 -13.977 -20.422 1 98.62 145 ALA A C 1
ATOM 1129 O O . ALA A 1 145 ? 12.703 -14.766 -20.406 1 98.62 145 ALA A O 1
ATOM 1130 N N . ARG A 1 146 ? 11.594 -13.086 -21.328 1 98.38 146 ARG A N 1
ATOM 1131 C CA . ARG A 1 146 ? 12.562 -12.922 -22.406 1 98.38 146 ARG A CA 1
ATOM 1132 C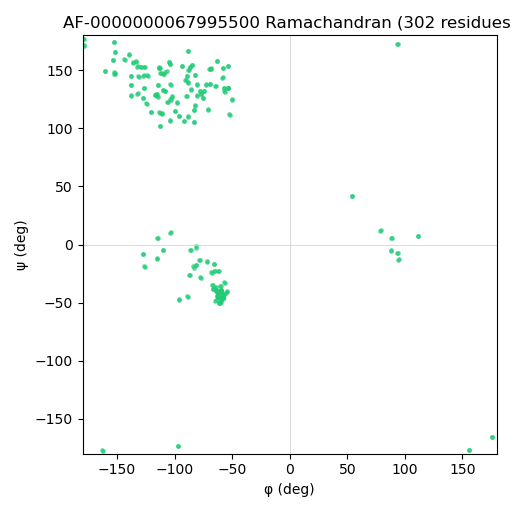 C . ARG A 1 146 ? 13.945 -12.609 -21.859 1 98.38 146 ARG A C 1
ATOM 1134 O O . ARG A 1 146 ? 14.938 -13.219 -22.281 1 98.38 146 ARG A O 1
ATOM 1141 N N . VAL A 1 147 ? 14.023 -11.688 -20.938 1 98.31 147 VAL A N 1
ATOM 1142 C CA . VAL A 1 147 ? 15.297 -11.297 -20.344 1 98.31 147 VAL A CA 1
ATOM 1143 C C . VAL A 1 147 ? 15.914 -12.484 -19.609 1 98.31 147 VAL A C 1
ATOM 1145 O O . VAL A 1 147 ? 17.125 -12.703 -19.672 1 98.31 147 VAL A O 1
ATOM 1148 N N . ALA A 1 148 ? 15.047 -13.211 -18.922 1 97.94 148 ALA A N 1
ATOM 1149 C CA . ALA A 1 148 ? 15.523 -14.398 -18.203 1 97.94 148 ALA A CA 1
ATOM 1150 C C . ALA A 1 148 ? 16.156 -15.398 -19.172 1 97.94 148 ALA A C 1
ATOM 1152 O O . ALA A 1 148 ? 17.172 -16.016 -18.844 1 97.94 148 ALA A O 1
ATOM 1153 N N . ARG A 1 149 ? 15.578 -15.57 -20.344 1 97.88 149 ARG A N 1
ATOM 1154 C CA . ARG A 1 149 ? 16.109 -16.484 -21.344 1 97.88 149 ARG A CA 1
ATOM 1155 C C . ARG A 1 149 ? 17.453 -15.984 -21.875 1 97.88 149 ARG A C 1
ATOM 1157 O O . ARG A 1 149 ? 18.375 -16.781 -22.094 1 97.88 149 ARG A O 1
ATOM 1164 N N . GLU A 1 150 ? 17.594 -14.695 -22.047 1 97.06 150 GLU A N 1
ATOM 1165 C CA . GLU A 1 150 ? 18.828 -14.102 -22.547 1 97.06 150 GLU A CA 1
ATOM 1166 C C . GLU A 1 150 ? 19.953 -14.258 -21.547 1 97.06 150 GLU A C 1
ATOM 1168 O O . GLU A 1 150 ? 21.125 -14.445 -21.922 1 97.06 150 GLU A O 1
ATOM 1173 N N . ARG A 1 151 ? 19.656 -14.195 -20.266 1 93.69 151 ARG A N 1
ATOM 1174 C CA . ARG A 1 151 ? 20.672 -14.297 -19.219 1 93.69 151 ARG A CA 1
ATOM 1175 C C . ARG A 1 151 ? 21.094 -15.742 -19.016 1 93.69 151 ARG A C 1
ATOM 1177 O O . ARG A 1 151 ? 22.188 -16 -18.5 1 93.69 151 ARG A O 1
ATOM 1184 N N . SER A 1 152 ? 20.188 -16.656 -19.297 1 89.31 152 SER A N 1
ATOM 1185 C CA . SER A 1 152 ? 20.484 -18.078 -19.125 1 89.31 152 SER A CA 1
ATOM 1186 C C . SER A 1 152 ? 21.219 -18.656 -20.328 1 89.31 152 SER A C 1
ATOM 1188 O O . SER A 1 152 ? 21.734 -19.766 -20.266 1 89.31 152 SER A O 1
ATOM 1190 N N . ALA A 1 153 ? 21.109 -17.953 -21.453 1 80.19 153 ALA A N 1
ATOM 1191 C CA . ALA A 1 153 ? 21.844 -18.375 -22.641 1 80.19 153 ALA A CA 1
ATOM 1192 C C . ALA A 1 153 ? 23.328 -17.984 -22.531 1 80.19 153 ALA A C 1
ATOM 1194 O O . ALA A 1 153 ? 23.656 -16.953 -21.938 1 80.19 153 ALA A O 1
ATOM 1195 N N . MET B 1 1 ? -17.094 -5.824 5.77 1 79.06 1 MET B N 1
ATOM 1196 C CA . MET B 1 1 ? -16.234 -4.727 6.191 1 79.06 1 MET B CA 1
ATOM 1197 C C . MET B 1 1 ? -16.078 -3.695 5.082 1 79.06 1 MET B C 1
ATOM 1199 O O . MET B 1 1 ? -15.922 -4.055 3.914 1 79.06 1 MET B O 1
ATOM 1203 N N . ASP B 1 2 ? -16.328 -2.422 5.355 1 87.06 2 ASP B N 1
ATOM 1204 C CA . ASP B 1 2 ? -16.125 -1.354 4.383 1 87.06 2 ASP B CA 1
ATOM 1205 C C . ASP B 1 2 ? -14.68 -0.858 4.418 1 87.06 2 ASP B C 1
ATOM 1207 O O . ASP B 1 2 ? -14.086 -0.74 5.492 1 87.06 2 ASP B O 1
ATOM 1211 N N . THR B 1 3 ? -14.086 -0.713 3.254 1 92.56 3 THR B N 1
ATOM 1212 C CA . THR B 1 3 ? -12.703 -0.252 3.197 1 92.56 3 THR B CA 1
ATOM 1213 C C . THR B 1 3 ? -12.609 1.103 2.5 1 92.56 3 THR B C 1
ATOM 1215 O O . THR B 1 3 ? -13.219 1.307 1.448 1 92.56 3 THR B O 1
ATOM 1218 N N . ARG B 1 4 ? -11.938 2.025 3.137 1 92.5 4 ARG B N 1
ATOM 1219 C CA . ARG B 1 4 ? -11.625 3.318 2.535 1 92.5 4 ARG B CA 1
ATOM 1220 C C . ARG B 1 4 ? -10.172 3.385 2.094 1 92.5 4 ARG B C 1
ATOM 1222 O O . ARG B 1 4 ? -9.266 3.477 2.928 1 92.5 4 ARG B O 1
ATOM 1229 N N . PRO B 1 5 ? -9.938 3.314 0.778 1 96.75 5 PRO B N 1
ATOM 1230 C CA . PRO B 1 5 ? -8.562 3.496 0.3 1 96.75 5 PRO B CA 1
ATOM 1231 C C . PRO B 1 5 ? -8.102 4.949 0.359 1 96.75 5 PRO B C 1
ATOM 1233 O O . PRO B 1 5 ? -8.852 5.855 -0.018 1 96.75 5 PRO B O 1
ATOM 1236 N N . ALA B 1 6 ? -6.945 5.168 0.897 1 97.88 6 ALA B N 1
ATOM 1237 C CA . ALA B 1 6 ? -6.395 6.512 1.025 1 97.88 6 ALA B CA 1
ATOM 1238 C C . ALA B 1 6 ? -4.883 6.512 0.801 1 97.88 6 ALA B C 1
ATOM 1240 O O . ALA B 1 6 ? -4.242 5.461 0.862 1 97.88 6 ALA B O 1
ATOM 1241 N N . ALA B 1 7 ? -4.344 7.621 0.479 1 98.81 7 ALA B N 1
ATOM 1242 C CA . ALA B 1 7 ? -2.906 7.809 0.279 1 98.81 7 ALA B CA 1
ATOM 1243 C C . ALA B 1 7 ? -2.432 9.117 0.903 1 98.81 7 ALA B C 1
ATOM 1245 O O . ALA B 1 7 ? -3.15 10.117 0.885 1 98.81 7 ALA B O 1
ATOM 1246 N N . TYR B 1 8 ? -1.233 9.055 1.413 1 98.88 8 TYR B N 1
ATOM 1247 C CA . TYR B 1 8 ? -0.662 10.156 2.176 1 98.88 8 TYR B CA 1
ATOM 1248 C C . TYR B 1 8 ? 0.808 10.359 1.827 1 98.88 8 TYR B C 1
ATOM 1250 O O . TYR B 1 8 ? 1.44 9.477 1.246 1 98.88 8 TYR B O 1
ATOM 1258 N N . ALA B 1 9 ? 1.313 11.5 2.188 1 98.94 9 ALA B N 1
ATOM 1259 C CA . ALA B 1 9 ? 2.721 11.805 1.952 1 98.94 9 ALA B CA 1
ATOM 1260 C C . ALA B 1 9 ? 3.404 12.266 3.236 1 98.94 9 ALA B C 1
ATOM 1262 O O . ALA B 1 9 ? 2.893 13.141 3.939 1 98.94 9 ALA B O 1
ATOM 1263 N N . LEU B 1 10 ? 4.445 11.648 3.566 1 98.94 10 LEU B N 1
ATOM 1264 C CA . LEU B 1 10 ? 5.375 12.133 4.578 1 98.94 10 LEU B CA 1
ATOM 1265 C C . LEU B 1 10 ? 6.43 13.039 3.957 1 98.94 10 LEU B C 1
ATOM 1267 O O . LEU B 1 10 ? 7.281 12.578 3.191 1 98.94 10 LEU B O 1
ATOM 1271 N N . ILE B 1 11 ? 6.383 14.297 4.234 1 98.94 11 ILE B N 1
ATOM 1272 C CA . ILE B 1 11 ? 7.289 15.297 3.676 1 98.94 11 ILE B CA 1
ATOM 1273 C C . ILE B 1 11 ? 8.047 15.992 4.801 1 98.94 11 ILE B C 1
ATOM 1275 O O . ILE B 1 11 ? 7.453 16.703 5.613 1 98.94 11 ILE B O 1
ATOM 1279 N N . VAL B 1 12 ? 9.32 15.781 4.84 1 98.81 12 VAL B N 1
ATOM 1280 C CA . VAL B 1 12 ? 10.203 16.375 5.836 1 98.81 12 VAL B CA 1
ATOM 1281 C C . VAL B 1 12 ? 11.328 17.141 5.137 1 98.81 12 VAL B C 1
ATOM 1283 O O . VAL B 1 12 ? 12.047 16.578 4.301 1 98.81 12 VAL B O 1
ATOM 1286 N N . GLN B 1 13 ? 11.422 18.391 5.402 1 97.75 13 GLN B N 1
ATOM 1287 C CA . GLN B 1 13 ? 12.445 19.25 4.816 1 97.75 13 GLN B CA 1
ATOM 1288 C C . GLN B 1 13 ? 13.023 20.203 5.863 1 97.75 13 GLN B C 1
ATOM 1290 O O . GLN B 1 13 ? 12.281 20.875 6.586 1 97.75 13 GLN B O 1
ATOM 1295 N N . GLU B 1 14 ? 14.328 20.219 5.957 1 96.81 14 GLU B N 1
ATOM 1296 C CA . GLU B 1 14 ? 15.039 21.156 6.832 1 96.81 14 GLU B CA 1
ATOM 1297 C C . GLU B 1 14 ? 14.531 21.062 8.266 1 96.81 14 GLU B C 1
ATOM 1299 O O . GLU B 1 14 ? 14.227 22.078 8.898 1 96.81 14 GLU B O 1
ATOM 1304 N N . GLY B 1 15 ? 14.32 19.875 8.695 1 97.31 15 GLY B N 1
ATOM 1305 C CA . GLY B 1 15 ? 13.977 19.609 10.086 1 97.31 15 GLY B CA 1
ATOM 1306 C C . GLY B 1 15 ? 12.523 19.891 10.406 1 97.31 15 GLY B C 1
ATOM 1307 O O . GLY B 1 15 ? 12.141 19.953 11.578 1 97.3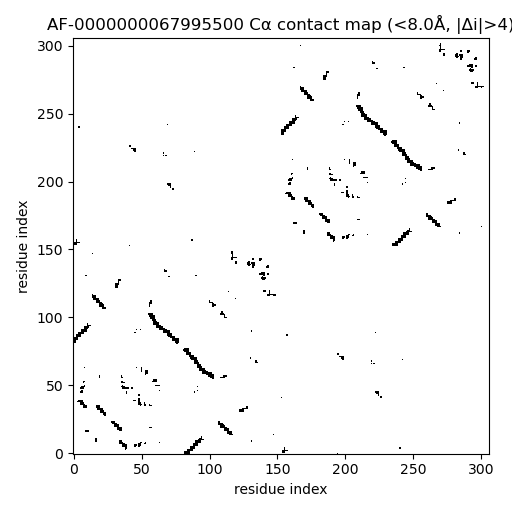1 15 GLY B O 1
ATOM 1308 N N . ARG B 1 16 ? 11.703 20.078 9.383 1 98.62 16 ARG B N 1
ATOM 1309 C CA . ARG B 1 16 ? 10.281 20.312 9.562 1 98.62 16 ARG B CA 1
ATOM 1310 C C . ARG B 1 16 ? 9.445 19.297 8.797 1 98.62 16 ARG B C 1
ATOM 1312 O O . ARG B 1 16 ? 9.852 18.828 7.73 1 98.62 16 ARG B O 1
ATOM 1319 N N . ILE B 1 17 ? 8.367 18.984 9.375 1 98.88 17 ILE B N 1
ATOM 1320 C CA . ILE B 1 17 ? 7.422 18.062 8.758 1 98.88 17 ILE B CA 1
ATOM 1321 C C . ILE B 1 17 ? 6.188 18.844 8.289 1 98.88 17 ILE B C 1
ATOM 1323 O O . ILE B 1 17 ? 5.664 19.688 9.016 1 98.88 17 ILE B O 1
ATOM 1327 N N . LEU B 1 18 ? 5.738 18.625 7.039 1 98.69 18 LEU B N 1
ATOM 1328 C CA . LEU B 1 18 ? 4.512 19.234 6.535 1 98.69 18 LEU B CA 1
ATOM 1329 C C . LEU B 1 18 ? 3.287 18.438 6.988 1 98.69 18 LEU B C 1
ATOM 1331 O O . LEU B 1 18 ? 3.176 17.25 6.715 1 98.69 18 LEU B O 1
ATOM 1335 N N . LEU B 1 19 ? 2.389 19.062 7.73 1 98.5 19 LEU B N 1
ATOM 1336 C CA . LEU B 1 19 ? 1.161 18.422 8.195 1 98.5 19 LEU B CA 1
ATOM 1337 C C . LEU B 1 19 ? -0.062 19.25 7.805 1 98.5 19 LEU B C 1
ATOM 1339 O O . LEU B 1 19 ? 0.048 20.453 7.555 1 98.5 19 LEU B O 1
ATOM 1343 N N . SER B 1 20 ? -1.147 18.578 7.652 1 97.25 20 SER B N 1
ATOM 1344 C CA . SER B 1 20 ? -2.461 19.203 7.508 1 97.25 20 SER B CA 1
ATOM 1345 C C . SER B 1 20 ? -3.32 18.969 8.742 1 97.25 20 SER B C 1
ATOM 1347 O O . SER B 1 20 ? -3.211 17.922 9.398 1 97.25 20 SER B O 1
ATOM 1349 N N . ARG B 1 21 ? -4.137 19.938 9.055 1 95.81 21 ARG B N 1
ATOM 1350 C CA . ARG B 1 21 ? -5 19.828 10.227 1 95.81 21 ARG B CA 1
ATOM 1351 C C . ARG B 1 21 ? -6.387 19.328 9.844 1 95.81 21 ARG B C 1
ATOM 1353 O O . ARG B 1 21 ? -7.137 20.031 9.156 1 95.81 21 ARG B O 1
ATOM 1360 N N . TRP B 1 22 ? -6.672 18.109 10.266 1 93.06 22 TRP B N 1
ATOM 1361 C CA . TRP B 1 22 ? -7.984 17.516 10.031 1 93.06 22 TRP B CA 1
ATOM 1362 C C . TRP B 1 22 ? -9.016 18.078 11.008 1 93.06 22 TRP B C 1
ATOM 1364 O O . TRP B 1 22 ? -8.781 18.125 12.219 1 93.06 22 TRP B O 1
ATOM 1374 N N . VAL B 1 23 ? -10.125 18.516 10.461 1 90.44 23 VAL B N 1
ATOM 1375 C CA . VAL B 1 23 ? -11.227 19.016 11.273 1 90.44 23 VAL B CA 1
ATOM 1376 C C . VAL B 1 23 ? -12.43 18.078 11.164 1 90.44 23 VAL B C 1
ATOM 1378 O O . VAL B 1 23 ? -13.188 18.141 10.195 1 90.44 23 VAL B O 1
ATOM 1381 N N . PRO B 1 24 ? -12.57 17.312 12.18 1 84.75 24 PRO B N 1
ATOM 1382 C CA . PRO B 1 24 ? -13.68 16.359 12.125 1 84.75 24 PRO B CA 1
ATOM 1383 C C . PRO B 1 24 ? -15.047 17.031 12.195 1 84.75 24 PRO B C 1
ATOM 1385 O O . PRO B 1 24 ? -15.195 18.078 12.828 1 84.75 24 PRO B O 1
ATOM 1388 N N . HIS B 1 25 ? -15.953 16.359 11.586 1 81.12 25 HIS B N 1
ATOM 1389 C CA . HIS B 1 25 ? -17.312 16.859 11.648 1 81.12 25 HIS B CA 1
ATOM 1390 C C . HIS B 1 25 ? -18 16.453 12.961 1 81.12 25 HIS B C 1
ATOM 1392 O O . HIS B 1 25 ? -19 17.047 13.352 1 81.12 25 HIS B O 1
ATOM 1398 N N . LEU B 1 26 ? -17.391 15.477 13.57 1 76.94 26 LEU B N 1
ATOM 1399 C CA . LEU B 1 26 ? -17.938 14.992 14.828 1 76.94 26 LEU B CA 1
ATOM 1400 C C . LEU B 1 26 ? -17.531 15.891 15.992 1 76.94 26 LEU B C 1
ATOM 1402 O O . LEU B 1 26 ? -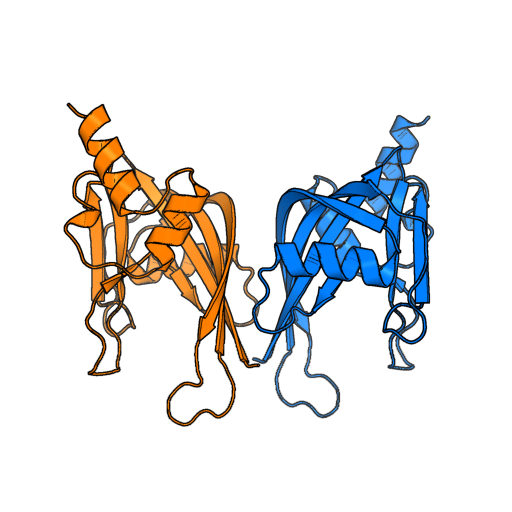16.328 16.109 16.219 1 76.94 26 LEU B O 1
ATOM 1406 N N . PRO B 1 27 ? -18.5 16.281 16.703 1 77.25 27 PRO B N 1
ATOM 1407 C CA . PRO B 1 27 ? -18.234 17.25 17.766 1 77.25 27 PRO B CA 1
ATOM 1408 C C . PRO B 1 27 ? -17.344 16.672 18.859 1 77.25 27 PRO B C 1
ATOM 1410 O O . PRO B 1 27 ? -16.672 17.438 19.578 1 77.25 27 PRO B O 1
ATOM 1413 N N . GLU B 1 28 ? -17.344 15.359 18.953 1 82.5 28 GLU B N 1
ATOM 1414 C CA . GLU B 1 28 ? -16.562 14.75 20.031 1 82.5 28 GLU B CA 1
ATOM 1415 C C . GLU B 1 28 ? -15.078 14.719 19.703 1 82.5 28 GLU B C 1
ATOM 1417 O O . GLU B 1 28 ? -14.25 14.508 20.578 1 82.5 28 GLU B O 1
ATOM 1422 N N . LEU B 1 29 ? -14.828 14.961 18.484 1 83.75 29 LEU B N 1
ATOM 1423 C CA . LEU B 1 29 ? -13.43 14.906 18.062 1 83.75 29 LEU B CA 1
ATOM 1424 C C . LEU B 1 29 ? -12.859 16.312 17.891 1 83.75 29 LEU B C 1
ATOM 1426 O O . LEU B 1 29 ? -13.555 17.219 17.422 1 83.75 29 LEU B O 1
ATOM 1430 N N . GLN B 1 30 ? -11.695 16.484 18.344 1 90 30 GLN B N 1
ATOM 1431 C CA . GLN B 1 30 ? -11.039 17.781 18.188 1 90 30 GLN B CA 1
ATOM 1432 C C . GLN B 1 30 ? -10.172 17.812 16.922 1 90 30 GLN B C 1
ATOM 1434 O O . GLN B 1 30 ? -9.695 16.766 16.469 1 90 30 GLN B O 1
ATOM 1439 N N . PRO B 1 31 ? -9.984 19 16.406 1 93 31 PRO B N 1
ATOM 1440 C CA . PRO B 1 31 ? -9.07 19.109 15.266 1 93 31 PRO B CA 1
ATOM 1441 C C . PRO B 1 31 ? -7.66 18.609 15.594 1 93 31 PRO B C 1
ATOM 1443 O O . PRO B 1 31 ? -7.195 18.766 16.719 1 93 31 PRO B O 1
ATOM 1446 N N . GLY B 1 32 ? -7.016 17.984 14.664 1 95.62 32 GLY B N 1
ATOM 1447 C CA . GLY B 1 32 ? -5.684 17.438 14.891 1 95.62 32 GLY B CA 1
ATOM 1448 C C . GLY B 1 32 ? -4.863 17.328 13.617 1 95.62 32 GLY B C 1
ATOM 1449 O O . GLY B 1 32 ? -5.414 17.297 12.516 1 95.62 32 GLY B O 1
ATOM 1450 N N . TRP B 1 33 ? -3.566 17.266 13.867 1 97.62 33 TRP B N 1
ATOM 1451 C CA . TRP B 1 33 ? -2.631 17.219 12.75 1 97.62 33 TRP B CA 1
ATOM 1452 C C . TRP B 1 33 ? -2.498 15.805 12.203 1 97.62 33 TRP B C 1
ATOM 1454 O O . TRP B 1 33 ? -2.555 14.836 12.961 1 97.62 33 TRP B O 1
ATOM 1464 N N . THR B 1 34 ? -2.312 15.727 10.984 1 98.12 34 THR B N 1
ATOM 1465 C CA . THR B 1 34 ? -2.082 14.461 10.289 1 98.12 34 THR B CA 1
ATOM 1466 C C . THR B 1 34 ? -1.255 14.68 9.031 1 98.12 34 THR B C 1
ATOM 1468 O O . THR B 1 34 ? -0.877 15.812 8.711 1 98.12 34 THR B O 1
ATOM 1471 N N . LEU B 1 35 ? -0.875 13.594 8.375 1 98.81 35 LEU B N 1
ATOM 1472 C CA . LEU B 1 35 ? -0.168 13.711 7.102 1 98.81 35 LEU B CA 1
ATOM 1473 C C . LEU B 1 35 ? -1.091 14.25 6.012 1 98.81 35 LEU B C 1
ATOM 1475 O O . LEU B 1 35 ? -2.264 13.875 5.949 1 98.81 35 LEU B O 1
ATOM 1479 N N . PRO B 1 36 ? -0.574 15.18 5.152 1 98.38 36 PRO B N 1
ATOM 1480 C CA . PRO B 1 36 ? -1.405 15.523 3.998 1 98.38 36 PRO B CA 1
ATOM 1481 C C . PRO B 1 36 ? -1.76 14.312 3.141 1 98.38 36 PRO B C 1
ATOM 1483 O O . PRO B 1 36 ? -0.903 13.469 2.881 1 98.38 36 PRO B O 1
ATOM 1486 N N . GLY B 1 37 ? -2.879 14.164 2.758 1 98.06 37 GLY B N 1
ATOM 1487 C CA . GLY B 1 37 ? -3.434 13.031 2.031 1 98.06 37 GLY B CA 1
ATOM 1488 C C . GLY B 1 37 ? -4.93 12.883 2.215 1 98.06 37 GLY B C 1
ATOM 1489 O O . GLY B 1 37 ? -5.578 13.742 2.814 1 98.06 37 GLY B O 1
ATOM 1490 N N . GLY B 1 38 ? -5.473 11.812 1.618 1 97.12 38 GLY B N 1
ATOM 1491 C CA . GLY B 1 38 ? -6.906 11.602 1.706 1 97.12 38 GLY B CA 1
ATOM 1492 C C . GLY B 1 38 ? -7.391 10.414 0.894 1 97.12 38 GLY B C 1
ATOM 1493 O O . GLY B 1 38 ? -6.594 9.555 0.506 1 97.12 38 GLY B O 1
ATOM 1494 N N . GLY B 1 39 ? -8.672 10.391 0.722 1 96.44 39 GLY B N 1
ATOM 1495 C CA . GLY B 1 39 ? -9.297 9.281 0.016 1 96.44 39 GLY B CA 1
ATOM 1496 C C . GLY B 1 39 ? -8.977 9.266 -1.469 1 96.44 39 GLY B C 1
ATOM 1497 O O . GLY B 1 39 ? -8.812 10.32 -2.082 1 96.44 39 GLY B O 1
ATOM 1498 N N . MET B 1 40 ? -8.977 8.047 -2.012 1 97 40 MET B N 1
ATOM 1499 C CA . MET B 1 40 ? -8.734 7.863 -3.441 1 97 40 MET B CA 1
ATOM 1500 C C . MET B 1 40 ? -10 8.141 -4.246 1 97 40 MET B C 1
ATOM 1502 O O . MET B 1 40 ? -11.094 7.727 -3.85 1 97 40 MET B O 1
ATOM 1506 N N . ASP B 1 41 ? -9.883 8.836 -5.383 1 96 41 ASP B N 1
ATOM 1507 C CA . ASP B 1 41 ? -10.961 8.945 -6.367 1 96 41 ASP B CA 1
ATOM 1508 C C . ASP B 1 41 ? -10.93 7.777 -7.348 1 96 41 ASP B C 1
ATOM 1510 O O . ASP B 1 41 ? -9.867 7.207 -7.613 1 96 41 ASP B O 1
ATOM 1514 N N . PRO B 1 42 ? -12.109 7.465 -7.883 1 93.56 42 PRO B N 1
ATOM 1515 C CA . PRO B 1 42 ? -12.117 6.395 -8.883 1 93.56 42 PRO B CA 1
ATOM 1516 C C . PRO B 1 42 ? -11.133 6.641 -10.023 1 93.56 42 PRO B C 1
ATOM 1518 O O . PRO B 1 42 ? -11.023 7.766 -10.523 1 93.56 42 PRO B O 1
ATOM 1521 N N . GLY B 1 43 ? -10.359 5.59 -10.398 1 95.5 43 GLY B N 1
ATOM 1522 C CA . GLY B 1 43 ? -9.438 5.68 -11.523 1 95.5 43 GLY B CA 1
ATOM 1523 C C . GLY B 1 43 ? -8.031 6.066 -11.109 1 95.5 43 GLY B C 1
ATOM 1524 O O . GLY B 1 43 ? -7.102 5.984 -11.914 1 95.5 43 GLY B O 1
ATOM 1525 N N . GLU B 1 44 ? -7.789 6.426 -9.867 1 97.56 44 GLU B N 1
ATOM 1526 C CA . GLU B 1 44 ? -6.473 6.871 -9.414 1 97.56 44 GLU B CA 1
ATOM 1527 C C . GLU B 1 44 ? -5.625 5.695 -8.938 1 97.56 44 GLU B C 1
ATOM 1529 O O . GLU B 1 44 ? -6.156 4.723 -8.398 1 97.56 44 GLU B O 1
ATOM 1534 N N . GLN B 1 45 ? -4.383 5.836 -9.203 1 98.5 45 GLN B N 1
ATOM 1535 C CA . GLN B 1 45 ? -3.414 5.074 -8.422 1 98.5 45 GLN B CA 1
ATOM 1536 C C . GLN B 1 45 ? -3.064 5.793 -7.121 1 98.5 45 GLN B C 1
ATOM 1538 O O . GLN B 1 45 ? -3.25 7.008 -7.008 1 98.5 45 GLN B O 1
ATOM 1543 N N . PRO B 1 46 ? -2.621 5.031 -6.074 1 98.56 46 PRO B N 1
ATOM 1544 C CA . PRO B 1 46 ? -2.375 5.664 -4.777 1 98.56 46 PRO B CA 1
ATOM 1545 C C . PRO B 1 46 ? -1.41 6.844 -4.871 1 98.56 46 PRO B C 1
ATOM 1547 O O . PRO B 1 46 ? -1.624 7.875 -4.227 1 98.56 46 PRO B O 1
ATOM 1550 N N . GLY B 1 47 ? -0.368 6.684 -5.691 1 98.81 47 GLY B N 1
ATOM 1551 C CA . GLY B 1 47 ? 0.572 7.781 -5.844 1 98.81 47 GLY B CA 1
ATOM 1552 C C . GLY B 1 47 ? -0.074 9.047 -6.371 1 98.81 47 GLY B C 1
ATOM 1553 O O . GLY B 1 47 ? 0.245 10.148 -5.918 1 98.81 47 GLY B O 1
ATOM 1554 N N . GLN B 1 48 ? -0.97 8.922 -7.324 1 98.75 48 GLN B N 1
ATOM 1555 C CA . GLN B 1 48 ? -1.696 10.062 -7.879 1 98.75 48 GLN B CA 1
ATOM 1556 C C . GLN B 1 48 ? -2.547 10.75 -6.812 1 98.75 48 GLN B C 1
ATOM 1558 O O . GLN B 1 48 ? -2.619 11.977 -6.762 1 98.75 48 GLN B O 1
ATOM 1563 N N . THR B 1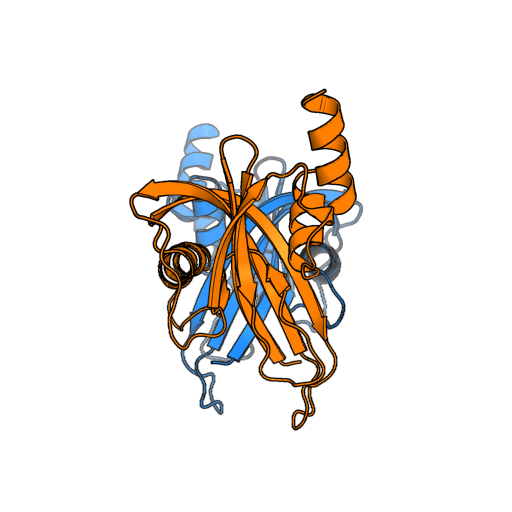 49 ? -3.162 9.969 -6.02 1 98.69 49 THR B N 1
ATOM 1564 C CA . THR B 1 49 ? -3.984 10.477 -4.93 1 98.69 49 THR B CA 1
ATOM 1565 C C . THR B 1 49 ? -3.145 11.312 -3.965 1 98.69 49 THR B C 1
ATOM 1567 O O . THR B 1 49 ? -3.525 12.43 -3.605 1 98.69 49 THR B O 1
ATOM 1570 N N . ALA B 1 50 ? -1.998 10.734 -3.557 1 98.81 50 ALA B N 1
ATOM 1571 C CA . ALA B 1 50 ? -1.133 11.438 -2.613 1 98.81 50 ALA B CA 1
ATOM 1572 C C . ALA B 1 50 ? -0.713 12.797 -3.162 1 98.81 50 ALA B C 1
ATOM 1574 O O . ALA B 1 50 ? -0.828 13.812 -2.473 1 98.81 50 ALA B O 1
ATOM 1575 N N . VAL B 1 51 ? -0.313 12.805 -4.395 1 98.88 51 VAL B N 1
ATOM 1576 C CA . VAL B 1 51 ? 0.164 14.031 -5.027 1 98.88 51 VAL B CA 1
ATOM 1577 C C . VAL B 1 51 ? -0.976 15.039 -5.117 1 98.88 51 VAL B C 1
ATOM 1579 O O . VAL B 1 51 ? -0.804 16.203 -4.766 1 98.88 51 VAL B O 1
ATOM 1582 N N . ARG B 1 52 ? -2.115 14.633 -5.582 1 98.44 52 ARG B N 1
ATOM 1583 C CA . ARG B 1 52 ? -3.271 15.508 -5.723 1 98.44 52 ARG B CA 1
ATOM 1584 C C . ARG B 1 52 ? -3.688 16.078 -4.371 1 98.44 52 ARG B C 1
ATOM 1586 O O . ARG B 1 52 ? -3.881 17.297 -4.238 1 98.44 52 ARG B O 1
ATOM 1593 N N . GLU B 1 53 ? -3.842 15.234 -3.355 1 98.25 53 GLU B N 1
ATOM 1594 C CA . GLU B 1 53 ? -4.316 15.648 -2.037 1 98.25 53 GLU B CA 1
ATOM 1595 C C . GLU B 1 53 ? -3.336 16.609 -1.375 1 98.25 53 GLU B C 1
ATOM 1597 O O . GLU B 1 53 ? -3.746 17.531 -0.662 1 98.25 53 GLU B O 1
ATOM 1602 N N . VAL B 1 54 ? -2.008 16.375 -1.525 1 98.25 54 VAL B N 1
ATOM 1603 C CA . VAL B 1 54 ? -1.029 17.297 -0.974 1 98.25 54 VAL B CA 1
ATOM 1604 C C . VAL B 1 54 ? -1.249 18.688 -1.563 1 98.25 54 VAL B C 1
ATOM 1606 O O . VAL B 1 54 ? -1.258 19.688 -0.835 1 98.25 54 VAL B O 1
ATOM 1609 N N . PHE B 1 55 ? -1.434 18.734 -2.873 1 98 55 PHE B N 1
ATOM 1610 C CA . PHE B 1 55 ? -1.67 20.016 -3.514 1 98 55 PHE B CA 1
ATOM 1611 C C . PHE B 1 55 ? -2.941 20.672 -2.977 1 98 55 PHE B C 1
ATOM 1613 O O . PHE B 1 55 ? -2.939 21.844 -2.613 1 98 55 PHE B O 1
ATOM 1620 N N . GLU B 1 56 ? -3.99 19.953 -2.957 1 96.94 56 GLU B N 1
ATOM 1621 C CA . GLU B 1 56 ? -5.281 20.484 -2.521 1 96.94 56 GLU B CA 1
ATOM 1622 C C . GLU B 1 56 ? -5.207 21.016 -1.093 1 96.94 56 GLU B C 1
ATOM 1624 O O . GLU B 1 56 ? -5.762 22.078 -0.791 1 96.94 56 GLU B O 1
ATOM 1629 N N . GLU B 1 57 ? -4.539 20.281 -0.212 1 97.19 57 GLU B N 1
ATOM 1630 C CA . GLU B 1 57 ? -4.578 20.578 1.215 1 97.19 57 GLU B CA 1
ATOM 1631 C C . GLU B 1 57 ? -3.504 21.594 1.591 1 97.19 57 GLU B C 1
ATOM 1633 O O . GLU B 1 57 ? -3.637 22.312 2.59 1 97.19 57 GLU B O 1
ATOM 1638 N N . THR B 1 58 ? -2.355 21.688 0.803 1 97.25 58 THR B N 1
ATOM 1639 C CA . THR B 1 58 ? -1.224 22.453 1.3 1 97.25 58 THR B CA 1
ATOM 1640 C C . THR B 1 58 ? -0.795 23.5 0.278 1 97.25 58 THR B C 1
ATOM 1642 O O . THR B 1 58 ? -0.061 24.438 0.61 1 97.25 58 THR B O 1
ATOM 1645 N N . GLY B 1 59 ? -1.188 23.344 -0.984 1 97.38 59 GLY B N 1
ATOM 1646 C CA . GLY B 1 59 ? -0.787 24.25 -2.053 1 97.38 59 GLY B CA 1
ATOM 1647 C C . GLY B 1 59 ? 0.524 23.844 -2.705 1 97.38 59 GLY B C 1
ATOM 1648 O O . GLY B 1 59 ? 0.905 24.406 -3.734 1 97.38 59 GLY B O 1
ATOM 1649 N N . TYR B 1 60 ? 1.208 22.844 -2.207 1 98.06 60 TYR B N 1
ATOM 1650 C CA . TYR B 1 60 ? 2.514 22.453 -2.732 1 98.06 60 TYR B CA 1
ATOM 1651 C C . TYR B 1 60 ? 2.375 21.422 -3.84 1 98.06 60 TYR B C 1
ATOM 1653 O O . TYR B 1 60 ? 1.535 20.516 -3.754 1 98.06 60 TYR B O 1
ATOM 1661 N N . THR B 1 61 ? 3.182 21.531 -4.852 1 98.44 61 THR B N 1
ATOM 1662 C CA . THR B 1 61 ? 3.441 20.438 -5.773 1 98.44 61 THR B CA 1
ATOM 1663 C C . THR B 1 61 ? 4.602 19.578 -5.277 1 98.44 61 THR B C 1
ATOM 1665 O O . THR B 1 61 ? 5.594 20.094 -4.766 1 98.44 61 THR B O 1
ATOM 1668 N N . VAL B 1 62 ? 4.441 18.266 -5.43 1 98.88 62 VAL B N 1
ATOM 1669 C CA . VAL B 1 62 ? 5.465 17.375 -4.879 1 98.88 62 VAL B CA 1
ATOM 1670 C C . VAL B 1 62 ? 5.805 16.281 -5.887 1 98.88 62 VAL B C 1
ATOM 1672 O O . VAL B 1 62 ? 5.027 16.016 -6.805 1 98.88 62 VAL B O 1
ATOM 1675 N N . GLU B 1 63 ? 6.938 15.758 -5.754 1 98.88 63 GLU B N 1
ATOM 1676 C CA . GLU B 1 63 ? 7.344 14.484 -6.348 1 98.88 63 GLU B CA 1
ATOM 1677 C C . GLU B 1 63 ? 7.516 13.406 -5.281 1 98.88 63 GLU B C 1
ATOM 1679 O O . GLU B 1 63 ? 8.102 13.656 -4.227 1 98.88 63 GLU B O 1
ATOM 1684 N N . LEU B 1 64 ? 6.973 12.289 -5.547 1 98.81 64 LEU B N 1
ATOM 1685 C CA . LEU B 1 64 ? 7.117 11.172 -4.617 1 98.81 64 LEU B CA 1
ATOM 1686 C C . LEU B 1 64 ? 8.531 10.609 -4.66 1 98.81 64 LEU B C 1
ATOM 1688 O O . LEU B 1 64 ? 9.133 10.492 -5.73 1 98.81 64 LEU B O 1
ATOM 1692 N N . ASP B 1 65 ? 9.078 10.312 -3.514 1 98.75 65 ASP B N 1
ATOM 1693 C CA . ASP B 1 65 ? 10.422 9.75 -3.422 1 98.75 65 ASP B CA 1
ATOM 1694 C C . ASP B 1 65 ? 10.375 8.227 -3.318 1 98.75 65 ASP B C 1
ATOM 1696 O O . ASP B 1 65 ? 11.164 7.527 -3.959 1 98.75 65 ASP B O 1
ATOM 1700 N N . ALA B 1 66 ? 9.531 7.664 -2.453 1 98.31 66 ALA B N 1
ATOM 1701 C CA . ALA B 1 66 ? 9.477 6.227 -2.217 1 98.31 66 ALA B CA 1
ATOM 1702 C C . ALA B 1 66 ? 8.148 5.828 -1.569 1 98.31 66 ALA B C 1
ATOM 1704 O O . ALA B 1 66 ? 7.523 6.637 -0.879 1 98.31 66 ALA B O 1
ATOM 1705 N N . LEU B 1 67 ? 7.684 4.617 -1.851 1 98.75 67 LEU B N 1
ATOM 1706 C CA . LEU B 1 67 ? 6.629 3.99 -1.063 1 98.75 67 LEU B CA 1
ATOM 1707 C C . LEU B 1 67 ? 7.145 3.59 0.315 1 98.75 67 LEU B C 1
ATOM 1709 O O . LEU B 1 67 ? 8.023 2.736 0.43 1 98.75 67 LEU B O 1
ATOM 1713 N N . LEU B 1 68 ? 6.551 4.23 1.317 1 98.56 68 LEU B N 1
ATOM 1714 C CA . LEU B 1 68 ? 7.066 4.059 2.672 1 98.56 68 LEU B CA 1
ATOM 1715 C C . LEU B 1 68 ? 6.402 2.871 3.359 1 98.56 68 LEU B C 1
ATOM 1717 O O . LEU B 1 68 ? 7.07 2.09 4.039 1 98.56 68 LEU B O 1
ATOM 1721 N N . GLY B 1 69 ? 5.113 2.77 3.225 1 98.62 69 GLY B N 1
ATOM 1722 C CA . GLY B 1 69 ? 4.387 1.696 3.883 1 98.62 69 GLY B CA 1
ATOM 1723 C C . GLY B 1 69 ? 2.898 1.718 3.592 1 98.62 69 GLY B C 1
ATOM 1724 O O . GLY B 1 69 ? 2.408 2.613 2.902 1 98.62 69 GLY B O 1
ATOM 1725 N N . VAL B 1 70 ? 2.258 0.676 4.02 1 98.81 70 VAL B N 1
ATOM 1726 C CA . VAL B 1 70 ? 0.803 0.572 4.008 1 98.81 70 VAL B CA 1
ATOM 1727 C C . VAL B 1 70 ? 0.299 0.207 5.402 1 98.81 70 VAL B C 1
ATOM 1729 O O . VAL B 1 70 ? 0.861 -0.669 6.062 1 98.81 70 VAL B O 1
ATOM 1732 N N . HIS B 1 71 ? -0.73 0.895 5.84 1 98.56 71 HIS B N 1
ATOM 1733 C CA . HIS B 1 71 ? -1.273 0.669 7.176 1 98.56 71 HIS B CA 1
ATOM 1734 C C . HIS B 1 71 ? -2.791 0.521 7.133 1 98.56 71 HIS B C 1
ATOM 1736 O O . HIS B 1 71 ? -3.482 1.342 6.527 1 98.56 71 HIS B O 1
ATOM 1742 N N . ALA B 1 72 ? -3.244 -0.536 7.766 1 97.81 72 ALA B N 1
ATOM 1743 C CA . ALA B 1 72 ? -4.68 -0.743 7.918 1 97.81 72 ALA B CA 1
ATOM 1744 C C . ALA B 1 72 ? -5.152 -0.311 9.305 1 97.81 72 ALA B C 1
ATOM 1746 O O . ALA B 1 72 ? -4.73 -0.878 10.312 1 97.81 72 ALA B O 1
ATOM 1747 N N . GLY B 1 73 ? -6.012 0.758 9.352 1 96.25 73 GLY B N 1
ATOM 1748 C CA . GLY B 1 73 ? -6.676 1.166 10.586 1 96.25 73 GLY B CA 1
ATOM 1749 C C . GLY B 1 73 ? -8.086 0.632 10.703 1 96.25 73 GLY B C 1
ATOM 1750 O O . GLY B 1 73 ? -8.922 0.852 9.82 1 96.25 73 GLY B O 1
ATOM 1751 N N . TYR B 1 74 ? -8.344 -0.108 11.75 1 94.5 74 TYR B N 1
ATOM 1752 C CA . TYR B 1 74 ? -9.664 -0.695 11.953 1 94.5 74 TYR B CA 1
ATOM 1753 C C . TYR B 1 74 ? -10.461 0.097 12.984 1 94.5 74 TYR B C 1
ATOM 1755 O O . TYR B 1 74 ? -9.977 0.352 14.086 1 94.5 74 TYR B O 1
ATOM 1763 N N . PHE B 1 75 ? -11.672 0.47 12.555 1 90.75 75 PHE B N 1
ATOM 1764 C CA . PHE B 1 75 ? -12.516 1.305 13.398 1 90.75 75 PHE B CA 1
ATOM 1765 C C . PHE B 1 75 ? -13.914 0.698 13.539 1 90.75 75 PHE B C 1
ATOM 1767 O O . PHE B 1 75 ? -14.359 -0.044 12.664 1 90.75 75 PHE B O 1
ATOM 1774 N N . GLU B 1 76 ? -14.539 0.983 14.609 1 84.62 76 GLU B N 1
ATOM 1775 C CA . GLU B 1 76 ? -15.945 0.61 14.797 1 84.62 76 GLU B CA 1
ATOM 1776 C C . GLU B 1 76 ? -16.844 1.311 13.781 1 84.62 76 GLU B C 1
ATOM 1778 O O . GLU B 1 76 ? -16.453 2.318 13.188 1 84.62 76 GLU B O 1
ATOM 1783 N N . PRO B 1 77 ? -18 0.67 13.617 1 80.5 77 PRO B N 1
ATOM 1784 C CA . PRO B 1 77 ? -18.891 1.294 12.641 1 80.5 77 PRO B CA 1
ATOM 1785 C C . PRO B 1 77 ? -19.203 2.756 12.969 1 80.5 77 PRO B C 1
ATOM 1787 O O . PRO B 1 77 ? -19.328 3.117 14.141 1 80.5 77 PRO B O 1
ATOM 1790 N N . GLU B 1 78 ? -19.047 3.596 11.906 1 70.88 78 GLU B N 1
ATOM 1791 C CA . GLU B 1 78 ? -19.469 4.984 12.07 1 70.88 78 GLU B CA 1
ATOM 1792 C C . GLU B 1 78 ? -20.938 5.07 12.445 1 70.88 78 GLU B C 1
ATOM 1794 O O . GLU B 1 78 ? -21.703 4.129 12.219 1 70.88 78 GLU B O 1
ATOM 1799 N N . PRO B 1 79 ? -21.312 6.117 13.148 1 68.5 79 PRO B N 1
ATOM 1800 C CA . PRO B 1 79 ? -22.734 6.273 13.445 1 68.5 79 PRO B CA 1
ATOM 1801 C C . PRO B 1 79 ? -23.609 6.137 12.195 1 68.5 79 PRO B C 1
ATOM 1803 O O . PRO B 1 79 ? -23.344 6.77 11.172 1 68.5 79 PRO B O 1
ATOM 1806 N N . GLY B 1 80 ? -24.562 5.25 12.258 1 70.25 80 GLY B N 1
ATOM 1807 C CA . GLY B 1 80 ? -25.469 5.035 11.148 1 70.25 80 GLY B CA 1
ATOM 1808 C C . GLY B 1 80 ? -25.04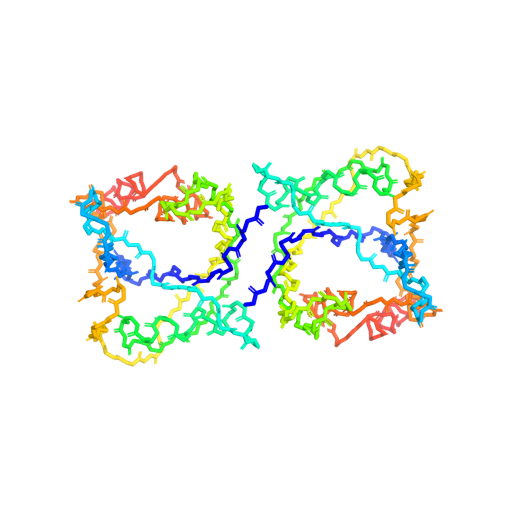7 3.918 10.227 1 70.25 80 GLY B C 1
ATOM 1809 O O . GLY B 1 80 ? -25.75 3.576 9.281 1 70.25 80 GLY B O 1
ATOM 1810 N N . LYS B 1 81 ? -23.797 3.545 10.461 1 71.25 81 LYS B N 1
ATOM 1811 C CA . LYS B 1 81 ? -23.344 2.416 9.664 1 71.25 81 LYS B CA 1
ATOM 1812 C C . LYS B 1 81 ? -23.297 1.136 10.492 1 71.25 81 LYS B C 1
ATOM 1814 O O . LYS B 1 81 ? -23.234 1.189 11.727 1 71.25 81 LYS B O 1
ATOM 1819 N N . ASP B 1 82 ? -23.406 -0.047 9.812 1 73.12 82 ASP B N 1
ATOM 1820 C CA . ASP B 1 82 ? -23.484 -1.309 10.547 1 73.12 82 ASP B CA 1
ATOM 1821 C C . ASP B 1 82 ? -22.203 -2.127 10.352 1 73.12 82 ASP B C 1
ATOM 1823 O O . ASP B 1 82 ? -22 -3.146 11.016 1 73.12 82 ASP B O 1
ATOM 1827 N N . ARG B 1 83 ? -21.406 -1.527 9.492 1 81.25 83 ARG B N 1
ATOM 1828 C CA . ARG B 1 83 ? -20.234 -2.34 9.203 1 81.25 83 ARG B CA 1
ATOM 1829 C C . ARG B 1 83 ? -18.953 -1.66 9.703 1 81.25 83 ARG B C 1
ATOM 1831 O O . ARG B 1 83 ? -18.812 -0.44 9.594 1 81.25 83 ARG B O 1
ATOM 1838 N N . PRO B 1 84 ? -18.047 -2.539 10.344 1 84.31 84 PRO B N 1
ATOM 1839 C CA . PRO B 1 84 ? -16.75 -1.974 10.68 1 84.31 84 PRO B CA 1
ATOM 1840 C C . PRO B 1 84 ? -16.047 -1.339 9.477 1 84.31 84 PRO B C 1
ATOM 1842 O O . PRO B 1 84 ? -16.453 -1.579 8.336 1 84.31 84 PRO B O 1
ATOM 1845 N N . PHE B 1 85 ? -15.258 -0.434 9.883 1 88.56 85 PHE B N 1
ATOM 1846 C CA . PHE B 1 85 ? -14.609 0.426 8.898 1 88.56 85 PHE B CA 1
ATOM 1847 C C . PHE B 1 85 ? -13.102 0.216 8.906 1 88.56 85 PHE B C 1
ATOM 1849 O O . PHE B 1 85 ? -12.484 0.115 9.969 1 88.56 85 PHE B O 1
ATOM 1856 N N . CYS B 1 86 ? -12.453 -0.06 7.664 1 93.94 86 CYS B N 1
ATOM 1857 C CA . CYS B 1 86 ? -11 -0.171 7.531 1 93.94 86 CYS B CA 1
ATOM 1858 C C . CYS B 1 86 ? -10.445 0.972 6.695 1 93.94 86 CYS B C 1
ATOM 1860 O O . CYS B 1 86 ? -10.797 1.121 5.523 1 93.94 86 CYS B O 1
ATOM 1862 N N . ALA B 1 87 ? -9.664 1.833 7.34 1 95.5 87 ALA B N 1
ATOM 1863 C CA . ALA B 1 87 ? -8.891 2.818 6.586 1 95.5 87 ALA B CA 1
ATOM 1864 C C . ALA B 1 87 ? -7.59 2.211 6.066 1 95.5 87 ALA B C 1
ATOM 1866 O O . ALA B 1 87 ? -6.672 1.93 6.84 1 95.5 87 ALA B O 1
ATOM 1867 N N . LEU B 1 88 ? -7.543 1.939 4.809 1 97.56 88 LEU B N 1
ATOM 1868 C CA . LEU B 1 88 ? -6.316 1.44 4.195 1 97.56 88 LEU B CA 1
ATOM 1869 C C . LEU B 1 88 ? -5.473 2.59 3.652 1 97.56 88 LEU B C 1
ATOM 1871 O O . LEU B 1 88 ? -5.812 3.18 2.625 1 97.56 88 LEU B O 1
ATOM 1875 N N . ARG B 1 89 ? -4.398 2.873 4.344 1 98.56 89 ARG B N 1
ATOM 1876 C CA . ARG B 1 89 ? -3.621 4.086 4.125 1 98.56 89 ARG B CA 1
ATOM 1877 C C . ARG B 1 89 ? -2.262 3.764 3.512 1 98.56 89 ARG B C 1
ATOM 1879 O O . ARG B 1 89 ? -1.443 3.08 4.129 1 98.56 89 ARG B O 1
ATOM 1886 N N . THR B 1 90 ? -2.064 4.176 2.285 1 98.88 90 THR B N 1
ATOM 1887 C CA . THR B 1 90 ? -0.763 4.086 1.631 1 98.88 90 THR B CA 1
ATOM 1888 C C . THR B 1 90 ? 0.058 5.348 1.886 1 98.88 90 THR B C 1
ATOM 1890 O O . THR B 1 90 ? -0.418 6.461 1.658 1 98.88 90 THR B O 1
ATOM 1893 N N . ILE B 1 91 ? 1.281 5.156 2.365 1 98.94 91 ILE B N 1
ATOM 1894 C CA . ILE B 1 91 ? 2.094 6.301 2.756 1 98.94 91 ILE B CA 1
ATOM 1895 C C . ILE B 1 91 ? 3.344 6.371 1.882 1 98.94 91 ILE B C 1
ATOM 1897 O O . ILE B 1 91 ? 4.07 5.383 1.745 1 98.94 91 ILE B O 1
ATOM 1901 N N . TYR B 1 92 ? 3.598 7.527 1.291 1 98.94 92 TYR B N 1
A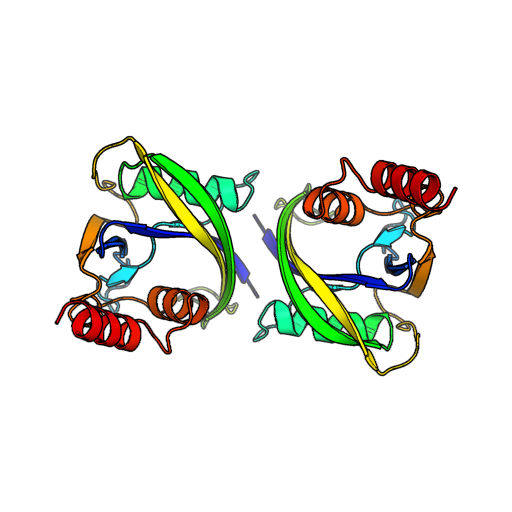TOM 1902 C CA . TYR B 1 92 ? 4.785 7.812 0.495 1 98.94 92 TYR B CA 1
ATOM 1903 C C . TYR B 1 92 ? 5.668 8.852 1.183 1 98.94 92 TYR B C 1
ATOM 1905 O O . TYR B 1 92 ? 5.172 9.695 1.929 1 98.94 92 TYR B O 1
ATOM 1913 N N . THR B 1 93 ? 6.934 8.773 0.918 1 98.94 93 THR B N 1
ATOM 1914 C CA . THR B 1 93 ? 7.75 9.961 1.111 1 98.94 93 THR B CA 1
ATOM 1915 C C . THR B 1 93 ? 7.754 10.828 -0.147 1 98.94 93 THR B C 1
ATOM 1917 O O . THR B 1 93 ? 7.594 10.312 -1.257 1 98.94 93 THR B O 1
ATOM 1920 N N . ALA B 1 94 ? 7.891 12.094 0.085 1 98.94 94 ALA B N 1
ATOM 1921 C CA . ALA B 1 94 ? 7.902 13.039 -1.028 1 98.94 94 ALA B CA 1
ATOM 1922 C C . ALA B 1 94 ? 8.711 14.281 -0.684 1 98.94 94 ALA B C 1
ATOM 1924 O O . ALA B 1 94 ? 9.078 14.492 0.476 1 98.94 94 ALA B O 1
ATOM 1925 N N . HIS B 1 95 ? 9.023 15.062 -1.72 1 98.88 95 HIS B N 1
ATOM 1926 C CA . HIS B 1 95 ? 9.633 16.375 -1.526 1 98.88 95 HIS B CA 1
ATOM 1927 C C . HIS B 1 95 ? 8.93 17.438 -2.369 1 98.88 95 HIS B C 1
ATOM 1929 O O . HIS B 1 95 ? 8.352 17.125 -3.416 1 98.88 95 HIS B O 1
ATOM 1935 N N . VAL B 1 96 ? 8.977 18.688 -1.915 1 98.62 96 VAL B N 1
ATOM 1936 C CA . VAL B 1 96 ? 8.297 19.797 -2.564 1 98.62 96 VAL B CA 1
ATOM 1937 C C . VAL B 1 96 ? 9.086 20.25 -3.797 1 98.62 96 VAL B C 1
ATOM 1939 O O . VAL B 1 96 ? 10.305 20.406 -3.734 1 98.62 96 VAL B O 1
ATOM 1942 N N . THR B 1 97 ? 8.422 20.406 -4.871 1 98.69 97 THR B N 1
ATOM 1943 C CA . THR B 1 97 ? 9.062 20.844 -6.102 1 98.69 97 THR B CA 1
ATOM 1944 C C . THR B 1 97 ? 8.531 22.219 -6.523 1 98.69 97 THR B C 1
ATOM 1946 O O . THR B 1 97 ? 9.055 22.828 -7.457 1 98.69 97 THR B O 1
ATOM 1949 N N . GLY B 1 98 ? 7.434 22.625 -5.875 1 97.94 98 GLY B N 1
ATOM 1950 C CA . GLY B 1 98 ? 6.859 23.922 -6.176 1 97.94 98 GLY B CA 1
ATOM 1951 C C . GLY B 1 98 ? 5.629 24.25 -5.344 1 97.94 98 GLY B C 1
ATOM 1952 O O . GLY B 1 98 ? 5.238 23.453 -4.48 1 97.94 98 GLY B O 1
ATOM 1953 N N . GLY B 1 99 ? 5.148 25.484 -5.582 1 96.56 99 GLY B N 1
ATOM 1954 C CA . GLY B 1 99 ? 3.969 25.922 -4.848 1 96.56 99 GLY B CA 1
ATOM 1955 C C . GLY B 1 99 ? 4.301 26.703 -3.588 1 96.56 99 GLY B C 1
ATOM 1956 O O . GLY B 1 99 ? 5.477 26.906 -3.268 1 96.56 99 GLY B O 1
ATOM 1957 N N . GLU B 1 100 ? 3.176 27.234 -3.035 1 94.81 100 GLU B N 1
ATOM 1958 C CA . GLU B 1 100 ? 3.256 27.953 -1.768 1 94.81 100 GLU B CA 1
ATOM 1959 C C . GLU B 1 100 ? 2.197 27.469 -0.786 1 94.81 100 GLU B C 1
ATOM 1961 O O . GLU B 1 100 ? 1.075 27.141 -1.184 1 94.81 100 GLU B O 1
ATOM 1966 N N . LEU B 1 101 ? 2.623 27.469 0.39 1 93.44 101 LEU B N 1
ATOM 1967 C CA . LEU B 1 101 ? 1.708 27.031 1.432 1 93.44 101 LEU B CA 1
ATOM 1968 C C . LEU B 1 101 ? 0.382 27.781 1.352 1 93.44 101 LEU B C 1
ATOM 1970 O O . LEU B 1 101 ? 0.347 29 1.497 1 93.44 101 LEU B O 1
ATOM 1974 N N . THR B 1 102 ? -0.628 27.031 0.989 1 85.5 102 THR B N 1
ATOM 1975 C CA . THR B 1 102 ? -2.018 27.469 0.917 1 85.5 102 THR B CA 1
ATOM 1976 C C . THR B 1 102 ? -2.951 26.391 1.474 1 85.5 102 THR B C 1
ATOM 1978 O O . THR B 1 102 ? -2.711 25.203 1.297 1 85.5 102 THR B O 1
ATOM 1981 N N . TYR B 1 103 ? -3.9 26.812 2.227 1 80 103 TYR B N 1
ATOM 1982 C CA . TYR B 1 103 ? -4.742 25.766 2.801 1 80 103 TYR B CA 1
ATOM 1983 C C . TYR B 1 103 ? -6.102 25.734 2.111 1 80 103 TYR B C 1
ATOM 1985 O O . TYR B 1 103 ? -6.543 26.719 1.533 1 80 103 TYR B O 1
ATOM 1993 N N . GLU B 1 104 ? -6.582 24.516 2.098 1 76 104 GLU B N 1
ATOM 1994 C CA . GLU B 1 104 ? -7.883 24.25 1.483 1 76 104 GLU B CA 1
ATOM 1995 C C . GLU B 1 104 ? -9 24.953 2.244 1 76 104 GLU B C 1
ATOM 1997 O O . GLU B 1 104 ? -8.977 25.031 3.475 1 76 104 GLU B O 1
ATOM 2002 N N . VAL B 1 105 ? -9.93 25.578 1.427 1 75.75 105 VAL B N 1
ATOM 2003 C CA . VAL B 1 105 ? -11.109 26.188 2.043 1 75.75 105 VAL B CA 1
ATOM 2004 C C . VAL B 1 105 ? -12.32 25.281 1.837 1 75.75 105 VAL B C 1
ATOM 2006 O O . VAL B 1 105 ? -12.602 24.859 0.714 1 75.75 105 VAL B O 1
ATOM 2009 N N . GLY B 1 106 ? -12.93 24.938 2.967 1 73.62 106 GLY B N 1
ATOM 2010 C CA . GLY B 1 106 ? -14.18 24.203 2.863 1 73.62 106 GLY B CA 1
ATOM 2011 C C . GLY B 1 106 ? -13.984 22.703 2.807 1 73.62 106 GLY B C 1
ATOM 2012 O O . GLY B 1 106 ? -14.93 21.953 2.557 1 73.62 106 GLY B O 1
ATOM 2013 N N . GLY B 1 107 ? -12.734 22.281 2.98 1 77.69 107 GLY B N 1
ATOM 2014 C CA . GLY B 1 107 ? -12.477 20.859 2.98 1 77.69 107 GLY B CA 1
ATOM 2015 C C . GLY B 1 107 ? -12.398 20.266 4.375 1 77.69 107 GLY B C 1
ATOM 2016 O O . GLY B 1 107 ? -12.859 20.875 5.34 1 77.69 107 GLY B O 1
ATOM 2017 N N . SER B 1 108 ? -12.039 19.031 4.41 1 83.38 108 SER B N 1
ATOM 2018 C CA . SER B 1 108 ? -11.914 18.328 5.684 1 83.38 108 SER B CA 1
ATOM 2019 C C . SER B 1 108 ? -10.695 18.812 6.465 1 83.38 108 SER B C 1
ATOM 2021 O O . SER B 1 108 ? -10.578 18.547 7.664 1 83.38 108 SER B O 1
ATOM 2023 N N . THR B 1 109 ? -9.859 19.5 5.777 1 85.25 109 THR B N 1
ATOM 2024 C CA . THR B 1 109 ? -8.727 20.156 6.418 1 85.25 109 THR B CA 1
ATOM 2025 C C . THR B 1 109 ? -8.867 21.672 6.332 1 85.25 109 THR B C 1
ATOM 2027 O O . THR B 1 109 ? -9.516 22.188 5.426 1 85.25 109 THR B O 1
ATOM 2030 N N . ASP B 1 110 ? -8.25 22.375 7.367 1 88.19 110 ASP B N 1
ATOM 2031 C CA . ASP B 1 110 ? -8.438 23.828 7.34 1 88.19 110 ASP B CA 1
ATOM 2032 C C . ASP B 1 110 ? -7.102 24.562 7.418 1 88.19 110 ASP B C 1
ATOM 2034 O O . ASP B 1 110 ? -7.059 25.781 7.32 1 88.19 110 ASP B O 1
ATOM 2038 N N . ARG B 1 111 ? -6.086 23.781 7.668 1 93.06 111 ARG B N 1
ATOM 2039 C CA . ARG B 1 111 ? -4.762 24.375 7.797 1 93.06 111 ARG B CA 1
ATOM 2040 C C . ARG B 1 111 ? -3.672 23.391 7.41 1 93.06 111 ARG B C 1
ATOM 2042 O O . ARG B 1 111 ? -3.859 22.172 7.539 1 93.06 111 ARG B O 1
ATOM 2049 N N . ALA B 1 112 ? -2.633 23.922 6.848 1 96.62 112 ALA B N 1
ATOM 2050 C CA . ALA B 1 112 ? -1.388 23.188 6.672 1 96.62 112 ALA B CA 1
ATOM 2051 C C . ALA B 1 112 ? -0.201 23.953 7.242 1 96.62 112 ALA B C 1
ATOM 2053 O O . ALA B 1 112 ? -0.183 25.188 7.215 1 96.62 112 ALA B O 1
ATOM 2054 N N . GLU B 1 113 ? 0.736 23.25 7.758 1 97.12 113 GLU B N 1
ATOM 2055 C CA . GLU B 1 113 ? 1.871 23.922 8.383 1 97.12 113 GLU B CA 1
ATOM 2056 C C . GLU B 1 113 ? 3.127 23.062 8.32 1 97.12 113 GLU B C 1
ATOM 2058 O O . GLU B 1 113 ? 3.043 21.828 8.344 1 97.12 113 GLU B O 1
ATOM 2063 N N . TRP B 1 114 ? 4.191 23.766 8.227 1 98.31 114 TRP B N 1
ATOM 2064 C CA . TRP B 1 114 ? 5.473 23.141 8.539 1 98.31 114 TRP B CA 1
ATOM 2065 C C . TRP B 1 114 ? 5.738 23.156 10.039 1 98.31 114 TRP B C 1
ATOM 2067 O O . TRP B 1 114 ? 5.918 24.234 10.633 1 98.31 114 TRP B O 1
ATOM 2077 N N . ILE B 1 115 ? 5.797 22.016 10.609 1 98.5 115 ILE B N 1
ATOM 2078 C CA . ILE B 1 115 ? 6.027 21.906 12.039 1 98.5 115 ILE B CA 1
ATOM 2079 C C . ILE B 1 115 ? 7.453 21.422 12.297 1 98.5 115 ILE B C 1
ATOM 2081 O O . ILE B 1 115 ? 7.871 20.391 11.773 1 98.5 115 ILE B O 1
ATOM 2085 N N . PRO B 1 116 ? 8.203 22.219 13.062 1 98.62 116 PRO B N 1
ATOM 2086 C CA . PRO B 1 116 ? 9.5 21.656 13.438 1 98.62 116 PRO B CA 1
ATOM 2087 C C . PRO B 1 116 ? 9.391 20.297 14.094 1 98.62 116 PRO B C 1
ATOM 2089 O O . PRO B 1 116 ? 8.555 20.094 14.984 1 98.62 116 PRO B O 1
ATOM 2092 N N . LEU B 1 117 ? 10.25 19.328 13.672 1 98.75 117 LEU B N 1
ATOM 2093 C CA . LEU B 1 117 ? 10.227 18 14.266 1 98.75 117 LEU B CA 1
ATOM 2094 C C . LEU B 1 117 ? 10.438 18.062 15.773 1 98.75 117 LEU B C 1
ATOM 2096 O O . LEU B 1 117 ? 9.859 17.266 16.516 1 98.75 117 LEU B O 1
ATOM 2100 N N . THR B 1 118 ? 11.219 19.031 16.203 1 98.62 118 THR B N 1
ATOM 2101 C CA . THR B 1 118 ? 11.539 19.188 17.625 1 98.62 118 THR B CA 1
ATOM 2102 C C . THR B 1 118 ? 10.289 19.547 18.422 1 98.62 118 THR B C 1
ATOM 2104 O O . THR B 1 118 ? 10.289 19.453 19.656 1 98.62 118 THR B O 1
ATOM 2107 N N . GLU B 1 119 ? 9.258 19.984 17.766 1 98.44 119 GLU B N 1
ATOM 2108 C CA . GLU B 1 119 ? 8.047 20.453 18.438 1 98.44 119 GLU B CA 1
ATOM 2109 C C . GLU B 1 119 ? 6.855 19.562 18.109 1 98.44 119 GLU B C 1
ATOM 2111 O O . GLU B 1 119 ? 5.715 19.875 18.469 1 98.44 119 GLU B O 1
ATOM 2116 N N . LEU B 1 120 ? 7.082 18.516 17.422 1 98.38 120 LEU B N 1
ATOM 2117 C CA . LEU B 1 120 ? 6.016 17.656 16.922 1 98.38 120 LEU B CA 1
ATOM 2118 C C . LEU B 1 120 ? 5.121 17.172 18.062 1 98.38 120 LEU B C 1
ATOM 2120 O O . LEU B 1 120 ? 3.895 17.188 17.938 1 98.38 120 LEU B O 1
ATOM 2124 N N . ASP B 1 121 ? 5.703 16.781 19.188 1 97.56 121 ASP B N 1
ATOM 2125 C CA . ASP B 1 121 ? 4.961 16.172 20.281 1 97.56 121 ASP B CA 1
ATOM 2126 C C . ASP B 1 121 ? 4.285 17.25 21.141 1 97.56 121 ASP B C 1
ATOM 2128 O O . ASP B 1 121 ? 3.613 16.938 22.125 1 97.56 121 ASP B O 1
ATOM 2132 N N . SER B 1 122 ? 4.484 18.531 20.812 1 97.62 122 SER B N 1
ATOM 2133 C CA . SER B 1 122 ? 3.785 19.625 21.484 1 97.62 122 SER B CA 1
ATOM 2134 C C . SER B 1 122 ? 2.434 19.891 20.828 1 97.62 122 SER B C 1
ATOM 2136 O O . SER B 1 122 ? 1.648 20.703 21.328 1 97.62 122 SER B O 1
ATOM 2138 N N . HIS B 1 123 ? 2.105 19.219 19.75 1 96.88 123 HIS B N 1
ATOM 2139 C CA . HIS B 1 123 ? 0.856 19.359 19 1 96.88 123 HIS B CA 1
ATOM 2140 C C . HIS B 1 123 ? 0.01 18.094 19.109 1 96.88 123 HIS B C 1
ATOM 2142 O O . HIS B 1 123 ? 0.547 17 19.25 1 96.88 123 HIS B O 1
ATOM 2148 N N . PHE B 1 124 ? -1.281 18.281 19.094 1 96.69 124 PHE B N 1
ATOM 2149 C CA . PHE B 1 124 ? -2.137 17.109 18.984 1 96.69 124 PHE B CA 1
ATOM 2150 C C . PHE B 1 124 ? -2.135 16.578 17.547 1 96.69 124 PHE B C 1
ATOM 2152 O O . PHE B 1 124 ? -2.332 17.344 16.594 1 96.69 124 PHE B O 1
ATOM 2159 N N . TYR B 1 125 ? -1.833 15.312 17.359 1 97.19 125 TYR B N 1
ATOM 2160 C CA . TYR B 1 125 ? -1.839 14.656 16.047 1 97.19 125 TYR B CA 1
ATOM 2161 C C . TYR B 1 125 ? -2.557 13.32 16.109 1 97.19 125 TYR B C 1
ATOM 2163 O O . TYR B 1 125 ? -2.686 12.727 17.188 1 97.19 125 TYR B O 1
ATOM 2171 N N . TYR B 1 126 ? -2.988 12.906 15.008 1 96.06 126 TYR B N 1
ATOM 2172 C CA . TYR B 1 126 ? -3.662 11.617 14.914 1 96.06 126 TYR B CA 1
ATOM 2173 C C . TYR B 1 126 ? -2.662 10.492 14.664 1 96.06 126 TYR B C 1
ATOM 2175 O O . TYR B 1 126 ? -1.526 10.742 14.258 1 96.06 126 TYR B O 1
ATOM 2183 N N . SER B 1 127 ? -3.166 9.281 14.844 1 96.12 127 SER B N 1
ATOM 2184 C CA . SER B 1 127 ? -2.322 8.094 14.945 1 96.12 127 SER B CA 1
ATOM 2185 C C . SER B 1 127 ? -1.528 7.863 13.664 1 96.12 127 SER B C 1
ATOM 2187 O O . SER B 1 127 ? -0.472 7.227 13.688 1 96.12 127 SER B O 1
ATOM 2189 N N . LEU B 1 128 ? -1.979 8.375 12.586 1 97.88 128 LEU B N 1
ATOM 2190 C CA . LEU B 1 128 ? -1.263 8.18 11.336 1 97.88 128 LEU B CA 1
ATOM 2191 C C . LEU B 1 128 ? 0.147 8.758 11.422 1 97.88 128 LEU B C 1
ATOM 2193 O O . LEU B 1 128 ? 1.08 8.219 10.82 1 97.88 128 LEU B O 1
ATOM 2197 N N . VAL B 1 129 ? 0.314 9.852 12.125 1 98.75 129 VAL B N 1
ATOM 2198 C CA . VAL B 1 129 ? 1.632 10.453 12.289 1 98.75 129 VAL B CA 1
ATOM 2199 C C . VAL B 1 129 ? 2.549 9.5 13.047 1 98.75 129 VAL B C 1
ATOM 2201 O O . VAL B 1 129 ? 3.73 9.367 12.711 1 98.75 129 VAL B O 1
ATOM 2204 N N . ASP B 1 130 ? 2.027 8.828 14.055 1 98.75 130 ASP B N 1
ATOM 2205 C CA . ASP B 1 130 ? 2.791 7.812 14.766 1 98.75 130 ASP B CA 1
ATOM 2206 C C . ASP B 1 130 ? 3.193 6.672 13.828 1 98.75 130 ASP B C 1
ATOM 2208 O O . ASP B 1 130 ? 4.32 6.18 13.898 1 98.75 130 ASP B O 1
ATOM 2212 N N . GLU B 1 131 ? 2.281 6.262 13.023 1 98.56 131 GLU B N 1
ATOM 2213 C CA . GLU B 1 131 ? 2.574 5.176 12.094 1 98.56 131 GLU B CA 1
ATOM 2214 C C . GLU B 1 131 ? 3.693 5.562 11.133 1 98.56 131 GLU B C 1
ATOM 2216 O O . GLU B 1 131 ? 4.586 4.758 10.852 1 98.56 131 GLU B O 1
ATOM 2221 N N . ALA B 1 132 ? 3.592 6.762 10.617 1 98.81 132 ALA B N 1
ATOM 2222 C CA . ALA B 1 132 ? 4.656 7.242 9.742 1 98.81 132 ALA B CA 1
ATOM 2223 C C . ALA B 1 132 ? 5.996 7.281 10.469 1 98.81 132 ALA B C 1
ATOM 2225 O O . ALA B 1 132 ? 7.023 6.883 9.914 1 98.81 132 ALA B O 1
ATOM 2226 N N . ALA B 1 133 ? 5.98 7.766 11.727 1 98.88 133 ALA B N 1
ATOM 2227 C CA . ALA B 1 133 ? 7.199 7.797 12.539 1 98.88 133 ALA B CA 1
ATOM 2228 C C . ALA B 1 133 ? 7.789 6.402 12.688 1 98.88 133 ALA B C 1
ATOM 2230 O O . ALA B 1 133 ? 9 6.215 12.555 1 98.88 133 ALA B O 1
ATOM 2231 N N . ARG B 1 134 ? 6.953 5.438 12.977 1 98.62 134 ARG B N 1
ATOM 2232 C CA . ARG B 1 134 ? 7.414 4.059 13.117 1 98.62 134 ARG B CA 1
ATOM 2233 C C . ARG B 1 134 ? 8.055 3.561 11.828 1 98.62 134 ARG B C 1
ATOM 2235 O O . ARG B 1 134 ? 9.078 2.869 11.859 1 98.62 134 ARG B O 1
ATOM 2242 N N . MET B 1 135 ? 7.484 3.932 10.703 1 98.31 135 MET B N 1
ATOM 2243 C CA . MET B 1 135 ? 7.957 3.465 9.406 1 98.31 135 MET B CA 1
ATOM 2244 C C . MET B 1 135 ? 9.336 4.031 9.086 1 98.31 135 MET B C 1
ATOM 2246 O O . MET B 1 135 ? 10.094 3.445 8.312 1 98.31 135 MET B O 1
ATOM 2250 N N . VAL B 1 136 ? 9.609 5.141 9.703 1 98.38 136 VAL B N 1
ATOM 2251 C CA . VAL B 1 136 ? 10.922 5.707 9.422 1 98.38 136 VAL B CA 1
ATOM 2252 C C . VAL B 1 136 ? 11.867 5.438 10.594 1 98.38 136 VAL B C 1
ATOM 2254 O O . VAL B 1 136 ? 12.945 6.031 10.68 1 98.38 136 VAL B O 1
ATOM 2257 N N . GLY B 1 137 ? 11.484 4.613 11.523 1 98.12 137 GLY B N 1
ATOM 2258 C CA . GLY B 1 137 ? 12.461 4.035 12.438 1 98.12 137 GLY B CA 1
ATOM 2259 C C . GLY B 1 137 ? 12.32 4.543 13.859 1 98.12 137 GLY B C 1
ATOM 2260 O O . GLY B 1 137 ? 13.188 4.297 14.703 1 98.12 137 GLY B O 1
ATOM 2261 N N . TYR B 1 138 ? 11.305 5.281 14.109 1 98.69 138 TYR B N 1
ATOM 2262 C CA . TYR B 1 138 ? 11.086 5.77 15.469 1 98.69 138 TYR B CA 1
ATOM 2263 C C . TYR B 1 138 ? 9.953 5.008 16.141 1 98.69 138 TYR B C 1
ATOM 2265 O O . TYR B 1 138 ? 9.133 4.371 15.477 1 98.69 138 TYR B O 1
ATOM 2273 N N . GLN B 1 139 ? 9.953 5.004 17.484 1 98.5 139 GLN B N 1
ATOM 2274 C CA . GLN B 1 139 ? 8.898 4.328 18.234 1 98.5 139 GLN B CA 1
ATOM 2275 C C . GLN B 1 139 ? 7.539 4.961 17.953 1 98.5 139 GLN B C 1
ATOM 2277 O O . GLN B 1 139 ? 6.531 4.262 17.859 1 98.5 139 GLN B O 1
ATOM 2282 N N . ASP B 1 140 ? 7.453 6.188 17.953 1 98.5 140 ASP B N 1
ATOM 2283 C CA . ASP B 1 140 ? 6.301 7.023 17.625 1 98.5 140 ASP B CA 1
ATOM 2284 C C . ASP B 1 140 ? 6.727 8.461 17.344 1 98.5 140 ASP B C 1
ATOM 2286 O O . ASP B 1 140 ? 7.922 8.766 17.312 1 98.5 140 ASP B O 1
ATOM 2290 N N . ALA B 1 141 ? 5.766 9.336 17.094 1 98.62 141 ALA B N 1
ATOM 2291 C CA . ALA B 1 141 ? 6.055 10.719 16.75 1 98.62 141 ALA B CA 1
ATOM 2292 C C . ALA B 1 141 ? 6.727 11.445 17.906 1 98.62 141 ALA B C 1
ATOM 2294 O O . ALA B 1 141 ? 7.59 12.305 17.703 1 98.62 141 ALA B O 1
ATOM 2295 N N . ALA B 1 142 ? 6.328 11.156 19.109 1 98.62 142 ALA B N 1
ATOM 2296 C CA . ALA B 1 142 ? 6.953 11.766 20.281 1 98.62 142 ALA B CA 1
ATOM 2297 C C . ALA B 1 142 ? 8.422 11.383 20.375 1 98.62 142 ALA B C 1
ATOM 2299 O O . ALA B 1 142 ? 9.273 12.227 20.703 1 98.62 142 ALA B O 1
ATOM 2300 N N . ALA B 1 143 ? 8.711 10.156 20.172 1 98.75 143 ALA B N 1
ATOM 2301 C CA . ALA B 1 143 ? 10.102 9.719 20.172 1 98.75 143 ALA B CA 1
ATOM 2302 C C . ALA B 1 143 ? 10.898 10.414 19.062 1 98.75 143 ALA B C 1
ATOM 2304 O O . ALA B 1 143 ? 12.062 10.766 19.25 1 98.75 143 ALA B O 1
ATOM 2305 N N . TRP B 1 144 ? 10.281 10.555 17.906 1 98.69 144 TRP B N 1
ATOM 2306 C CA . TRP B 1 144 ? 10.906 11.258 16.797 1 98.69 144 TRP B CA 1
ATOM 2307 C C . TRP B 1 144 ? 11.273 12.688 17.188 1 98.69 144 TRP B C 1
ATOM 2309 O O . TRP B 1 144 ? 12.391 13.141 16.938 1 98.69 144 TRP B O 1
ATOM 2319 N N . ALA B 1 145 ? 10.359 13.352 17.844 1 98.62 145 ALA B N 1
ATOM 2320 C CA . ALA B 1 145 ? 10.586 14.719 18.312 1 98.62 145 ALA B CA 1
ATOM 2321 C C . ALA B 1 145 ? 11.742 14.766 19.312 1 98.62 145 ALA B C 1
ATOM 2323 O O . ALA B 1 145 ? 12.609 15.641 19.219 1 98.62 145 ALA B O 1
ATOM 2324 N N . ARG B 1 146 ? 11.742 13.859 20.219 1 98.38 146 ARG B N 1
ATOM 2325 C CA . ARG B 1 146 ? 12.797 13.797 21.219 1 98.38 146 ARG B CA 1
ATOM 2326 C C . ARG B 1 146 ? 14.164 13.633 20.578 1 98.38 146 ARG B C 1
ATOM 2328 O O . ARG B 1 146 ? 15.117 14.328 20.922 1 98.38 146 ARG B O 1
ATOM 2335 N N . VAL B 1 147 ? 14.266 12.719 19.641 1 98.31 147 VAL B N 1
ATOM 2336 C CA . VAL B 1 147 ? 15.523 12.453 18.953 1 98.31 147 VAL B CA 1
ATOM 2337 C C . VAL B 1 147 ? 15.961 13.695 18.188 1 98.31 147 VAL B C 1
ATOM 2339 O O . VAL B 1 147 ? 17.141 14.039 18.172 1 98.31 147 VAL B O 1
ATOM 2342 N N . ALA B 1 148 ? 14.977 14.328 17.562 1 97.94 148 ALA B N 1
ATOM 2343 C CA . ALA B 1 148 ? 15.281 15.547 16.812 1 97.94 148 ALA B CA 1
ATOM 2344 C C . ALA B 1 148 ? 15.875 16.609 17.734 1 97.94 148 ALA B C 1
ATOM 2346 O O . ALA B 1 148 ? 16.797 17.328 17.344 1 97.94 148 ALA B O 1
ATOM 2347 N N . ARG B 1 149 ? 15.367 16.734 18.953 1 97.88 149 ARG B N 1
ATOM 2348 C CA . ARG B 1 149 ? 15.883 17.703 19.922 1 97.88 149 ARG B CA 1
ATOM 2349 C C . ARG B 1 149 ? 17.312 17.344 20.344 1 97.88 149 ARG B C 1
ATOM 2351 O O . ARG B 1 149 ? 18.156 18.234 20.5 1 97.88 149 ARG B O 1
ATOM 2358 N N . GLU B 1 150 ? 17.578 16.078 20.5 1 97.06 150 GLU B N 1
ATOM 2359 C CA . GLU B 1 150 ? 18.891 15.609 20.906 1 97.06 150 GLU B CA 1
ATOM 2360 C C . GLU B 1 150 ? 19.938 15.883 19.812 1 97.06 150 GLU B C 1
ATOM 2362 O O . GLU B 1 150 ? 21.094 16.188 20.109 1 97.06 150 GLU B O 1
ATOM 2367 N N . ARG B 1 151 ? 19.547 15.789 18.578 1 93.69 151 ARG B N 1
ATOM 2368 C CA . ARG B 1 151 ? 20.453 15.984 17.453 1 93.69 151 ARG B CA 1
ATOM 2369 C C . ARG B 1 151 ? 20.719 17.469 17.234 1 93.69 151 ARG B C 1
ATOM 2371 O O . ARG B 1 151 ? 21.734 17.844 16.641 1 93.69 151 ARG B O 1
ATOM 2378 N N . SER B 1 152 ? 19.75 18.297 17.594 1 89.31 152 SER B N 1
ATOM 2379 C CA . SER B 1 152 ? 19.891 19.734 17.391 1 89.31 152 SER B CA 1
ATOM 2380 C C . SER B 1 152 ? 20.656 20.391 18.547 1 89.31 152 SER B C 1
ATOM 2382 O O . SER B 1 152 ? 21.031 21.547 18.469 1 89.31 152 SER B O 1
ATOM 2384 N N . ALA B 1 153 ? 20.719 19.672 19.672 1 80.94 153 ALA B N 1
ATOM 2385 C CA . ALA B 1 153 ? 21.5 20.172 20.797 1 80.94 153 ALA B CA 1
ATOM 2386 C C . ALA B 1 153 ? 22.984 19.922 20.594 1 80.94 153 ALA B C 1
ATOM 2388 O O . ALA B 1 153 ? 23.375 18.938 19.953 1 80.94 153 ALA B O 1
#

InterPro domains:
  IPR000086 NUDIX hydrolase domain [PF00293] (3-120)
  IPR000086 NUDIX hydrolase domain [PS51462] (2-137)
  IPR015797 NUDIX hydrolase-like domain superfamily [SSF55811] (3-129)
  IPR020084 NUDIX hydrolase, conserved site [PS00893] (38-59)
  IPR020476 NUDIX hydrolase [PR00502] (33-47)
  IPR020476 NUDIX hydrolase [PR00502] (47-62)

pLDDT: mean 94.17, std 7.45, range [68.5, 98.94]

Solvent-accessible surface area (backbone atoms only — not comparable to full-atom values): 15813 Å² total; per-residue (Å²): 117,48,48,47,55,27,12,26,34,52,34,69,57,94,64,19,35,47,31,24,29,38,47,57,87,48,84,88,47,70,67,28,30,30,55,29,36,43,67,58,56,92,93,49,42,56,69,55,29,16,45,52,31,29,27,57,40,28,33,31,39,58,46,78,74,44,81,63,49,73,45,57,44,80,43,70,43,52,92,94,48,90,46,40,34,33,41,38,38,35,34,24,30,33,48,78,76,41,71,52,90,37,50,27,80,92,53,61,34,66,38,47,46,74,39,46,35,61,49,47,62,79,48,65,60,41,71,64,41,28,52,53,27,37,69,74,73,27,87,23,38,51,51,44,10,52,52,44,44,59,70,72,97,118,48,48,46,55,26,12,24,35,52,33,70,57,94,65,20,34,48,30,24,30,39,48,59,88,47,84,89,47,70,66,28,31,30,55,29,37,41,69,59,56,92,92,49,42,56,70,56,30,16,44,51,31,29,26,56,40,27,32,32,40,59,46,79,72,44,81,63,50,72,46,59,47,79,42,71,43,51,93,94,47,89,45,40,33,32,41,38,37,35,34,25,30,33,47,78,75,41,72,53,90,37,53,28,80,90,54,61,34,67,38,49,45,76,40,46,36,60,49,46,62,80,47,68,61,42,68,64,41,28,52,53,27,36,68,74,72,28,87,22,38,51,52,42,9,52,53,44,44,60,70,73,97

Sequence (306 aa):
MDTRPAAYALIVQEGRILLSRWVPHLPELQPGWTLPGGGMDPGEQPGQTAVREVFEETGYTVELDALLGVHAGYFEPEPGKDRPFCALRTIYTAHVTGGELTYEVGGSTDRAEWIPLTELDSHFYYSLVDEAARMVGYQDAAAWARVARERSAMDTRPAAYALIVQEGRILLSRWVPHLPELQPGWTLPGGGMDPGEQPGQTAVREVFEETGYTVELDALLGVHAGYFEPEPGKDRPFCALRTIYTAHVTGGELTYEVGGSTDRAEWIPLTELDSHFYYSLVDEAARMVGYQDAAAWARVARERSA

Foldseek 3Di:
DAEFEKEFEFEDDPQWTKWFWFPDPDPVDHIATDTQMDTDDPPDDRLRRHQVRCCQAFVFGKDFDAFQDWDWDWDQDDVPGDDIYIYIYTYTYIYTPDGGGDGHDPDRTGHMDTGRLLCQVVTGHDCNQQVSCVSVPANGSVRSNVVSVVVVD/DAEFEKEFEFEDDPQWTKWFWFPDPDPVDHIATDTQMDTDDPPDDRLRRHQVRCCQAFVFGKDFDAFQDWDWDWDQDDVVGHDIYIYIYTYTYIYTPDGGGDGHDPDRTGHMDTGRLLCQVVTGHDCNQQVSCVSVPANGSVRSNVVSVVVVD

Organism: NCBI:txid85336

Radius of gyration: 21.11 Å; Cα contacts (8 Å, |Δi|>4): 740; chains: 2; bounding box: 47×56×44 Å

Secondary structure (DSSP, 8-state):
-EEEEEEEEE-EETTEEEEEEE--SSTTSPPEEE-SEEEPPTT--HHHHHHHHHHHHHSEEEEEEEEEEEEEEEEPPPTT--S-EEEEEEEEEEEEEEE-----SSSSEEEEEEEEGGGGGGS-B-HHHHHHHHHTT-SSHHHHHHHHHHHH-/-EEEEEEEEE-EETTEEEEEEE--SSTTSPPEEE-SEEEPPTT--HHHHHHHHHHHHHSEEEEEEEEEEEEEEEEPPPTT--S-EEEEEEEEEEEEEEE-----SSSSEEEEEEEEGGGGGGS-B-HHHHHHHHHTT-SSHHHHHHHHHHHH-